Protein 3U21 (pdb70)

Nearest PDB structures (foldseek):
  3u21-assembly1_B  TM=1.006E+00  e=5.097E-15  Homo sapiens
  3u21-assembly1_A  TM=9.735E-01  e=4.097E-12  Homo sapiens
  3u21-assembly1_A  TM=1.006E+00  e=5.305E-15  Homo sapiens
  3u21-assembly1_B  TM=9.496E-01  e=1.378E-12  Homo sapiens

Sequence (205 aa):
INEISSSFFSLLLEILLLESQASLPLEERVLDWQSSPASSLNSWFSAAPNWAELVLPALQYLAGESRAVPSSFSPFVEFETQQWLLGDNEELAALFQLWLETDLGINEISSSFFSLLLEILLLESQASLPLEERVLDWQSSPASSLNSWFSAAPNWAELVLPALQYLAGESRSFSPFVEFETQQWLLSQDNEELAALFQLWLETD

B-factor: mean 46.23, std 13.1, range [25.43, 97.07]

Solvent-accessible surface area: 11698 Å² total

Radius of gyration: 18.94 Å; Cα contacts (8 Å, |Δi|>4): 244; chains: 2; bounding box: 44×47×56 Å

Secondary structure (DSSP, 8-state):
--S--S-HHHHHHHHHHTTSS-B---HHHHHHHHTSGGGGGSTTGGG-S-SGGGHHHHHHHHTT-SS-S-TT---S------B--------HHHHHHHHHH--/--S-S--S-HHHHHHHHHHHHSS-----HHHHHHHHHSGGGGGSTTGGG-S-GGGGHHHHHHHHTT-------S-----------TTT--HHHHHHHHHH--

InterPro domains:
  IPR024867 Nuclear factor related to kappa-B-binding protein [PTHR13052] (1-691)
  IPR025220 Nuclear factor related to kappa-B-binding protein, winged helix-like domain [PF14465] (379-478)
  IPR038106 NFRKB winged helix-like domain superfamily [G3DSA:1.10.10.2430] (369-495)
  IPR044867 DEUBAD domain [PS51916] (39-156)
  IPR057748 Nuclear factor related to kappa-B-binding protein, second winged helix domain [PF25793] (518-657)

CATH classification: 1.10.10.2430

GO terms:
  GO:0005634 nucleus (C, IDA)
  GO:0031011 Ino80 complex (C, IDA)
  GO:0002020 protease binding (F, IPI)
  GO:0005654 nucleoplasm (C, TAS)
  GO:0005515 protein binding (F, IPI)
  GO:0005654 nucleoplasm (C, IDA)
  GO:0006338 chromatin remodeling (P, IDA)
  GO:0045893 positive regulation of DNA-templated transcription (P, IMP)
  GO:0051726 regulation of cell cycle (P, IMP)
  GO:0060382 regulation of DNA strand elongation (P, IMP)
  GO:0033044 regulation of chromosome organization (P, IMP)
  GO:0006275 regulation of DNA replication (P, IMP)

Structure (mmCIF, N/CA/C/O backbone):
data_3U21
#
_entry.id   3U21
#
_cell.length_a   60.942
_cell.length_b   60.942
_cell.length_c   130.839
_cell.angle_alpha   90.000
_cell.angle_beta   90.000
_cell.angle_gamma   90.000
#
_symmetry.space_group_name_H-M   'P 43 21 2'
#
loop_
_entity.id
_entity.type
_entity.pdbx_description
1 polymer 'Nuclear factor related to kappa-B-binding protein'
2 non-polymer 'SODIUM ION'
3 water water
#
loop_
_atom_site.group_PDB
_atom_site.id
_atom_site.type_symbol
_atom_site.label_atom_id
_atom_site.label_alt_id
_atom_site.label_comp_id
_atom_site.label_asym_id
_atom_site.label_entity_id
_atom_site.label_seq_id
_atom_site.pdbx_PDB_ins_code
_atom_site.Cartn_x
_atom_site.Cartn_y
_atom_site.Cartn_z
_atom_site.occupancy
_atom_site.B_iso_or_equiv
_atom_site.auth_seq_id
_atom_site.auth_comp_id
_atom_site.auth_asym_id
_atom_site.auth_atom_id
_atom_site.pdbx_PDB_model_num
ATOM 1 N N . ILE A 1 4 ? 50.263 44.491 67.231 1.00 69.13 372 ILE A N 1
ATOM 2 C CA .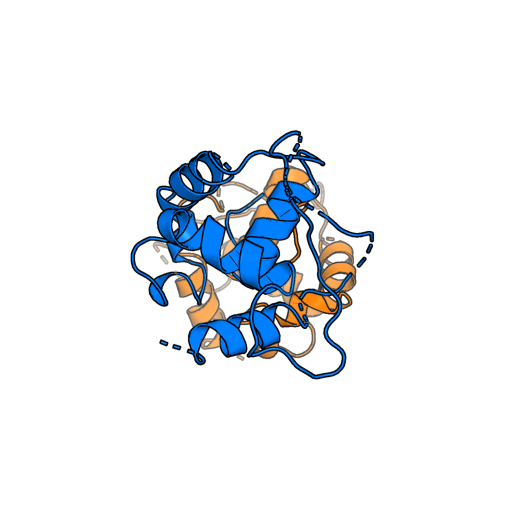 ILE A 1 4 ? 50.296 44.187 68.689 1.00 68.79 372 ILE A CA 1
ATOM 3 C C . ILE A 1 4 ? 51.656 43.673 69.202 1.00 62.21 372 ILE A C 1
ATOM 4 O O . ILE A 1 4 ? 51.846 43.562 70.415 1.00 62.18 372 ILE A O 1
ATOM 9 N N . ASN A 1 5 ? 52.590 43.347 68.306 1.00 51.11 373 ASN A N 1
ATOM 10 C CA . ASN A 1 5 ? 53.943 42.985 68.735 1.00 44.93 373 ASN A CA 1
ATOM 11 C C . ASN A 1 5 ? 54.899 43.309 67.607 1.00 45.79 373 ASN A C 1
ATOM 12 O O . ASN A 1 5 ? 54.459 43.662 66.522 1.00 46.56 373 ASN A O 1
ATOM 17 N N . GLU A 1 6 ? 56.202 43.217 67.817 1.00 44.08 374 GLU A N 1
ATOM 18 C CA . GLU A 1 6 ? 57.124 43.667 66.750 1.00 40.38 374 GLU A CA 1
ATOM 19 C C . GLU A 1 6 ? 57.675 42.471 65.959 1.00 34.31 374 GLU A C 1
ATOM 20 O O . GLU A 1 6 ? 58.804 42.485 65.439 1.00 31.05 374 GLU A O 1
ATOM 26 N N . ILE A 1 7 ? 56.882 41.410 65.911 1.00 35.13 375 ILE A N 1
ATOM 27 C CA . ILE A 1 7 ? 57.279 40.166 65.284 1.00 33.46 375 ILE A CA 1
ATOM 28 C C . ILE A 1 7 ? 56.634 40.015 63.890 1.00 33.68 375 ILE A C 1
ATOM 29 O O . ILE A 1 7 ? 55.404 40.084 63.751 1.00 32.99 375 ILE A O 1
ATOM 34 N N . SER A 1 8 ? 57.467 39.766 62.881 1.00 33.57 376 SER A N 1
ATOM 35 C CA . SER A 1 8 ? 57.012 39.585 61.499 1.00 36.63 376 SER A CA 1
ATOM 36 C C . SER A 1 8 ? 57.755 38.386 60.903 1.00 33.73 376 SER A C 1
ATOM 37 O O . SER A 1 8 ? 58.826 38.011 61.403 1.00 33.14 376 SER A O 1
ATOM 40 N N . SER A 1 9 ? 57.197 37.758 59.869 1.00 30.21 377 SER A N 1
ATOM 41 C CA . SER A 1 9 ? 57.816 36.526 59.330 1.00 32.75 377 SER A CA 1
ATOM 42 C C . SER A 1 9 ? 59.153 36.795 58.598 1.00 33.16 377 SER A C 1
ATOM 43 O O . SER A 1 9 ? 59.934 35.878 58.429 1.00 29.96 377 SER A O 1
ATOM 46 N N . SER A 1 10 ? 59.388 38.039 58.164 1.00 27.12 378 SER A N 1
ATOM 47 C CA . SER A 1 10 ? 60.620 38.410 57.450 1.00 28.13 378 SER A CA 1
ATOM 48 C C . SER A 1 10 ? 60.754 39.920 57.398 1.00 29.40 378 SER A C 1
ATOM 49 O O . SER A 1 10 ? 59.791 40.628 57.626 1.00 32.91 378 SER A O 1
ATOM 52 N N . PHE A 1 11 ? 61.932 40.407 57.046 1.00 29.78 379 PHE A N 1
ATOM 53 C CA . PHE A 1 11 ? 62.115 41.840 56.840 1.00 28.22 379 PHE A CA 1
ATOM 54 C C . PHE A 1 11 ? 61.234 42.357 55.707 1.00 26.86 379 PHE A C 1
ATOM 55 O O . PHE A 1 11 ? 60.661 43.442 55.793 1.00 29.49 379 PHE A O 1
ATOM 63 N N . PHE A 1 12 ? 61.084 41.552 54.666 1.00 29.70 380 PHE A N 1
ATOM 64 C CA . PHE A 1 12 ? 60.182 41.870 53.562 1.00 27.50 380 PHE A CA 1
ATOM 65 C C . PHE A 1 12 ? 58.720 42.024 54.006 1.00 28.48 380 PHE A C 1
ATOM 66 O O . PHE A 1 12 ? 58.103 43.036 53.710 1.00 31.54 380 PHE A O 1
ATOM 74 N N . SER A 1 13 ? 58.166 41.061 54.743 1.00 29.92 381 SER A N 1
ATOM 75 C CA . SER A 1 13 ? 56.809 41.236 55.263 1.00 30.69 381 SER A CA 1
ATOM 76 C C . SER A 1 13 ? 56.675 42.472 56.224 1.00 32.28 381 SER A C 1
ATOM 77 O O . SER A 1 13 ? 55.660 43.178 56.211 1.00 30.91 381 SER A O 1
ATOM 80 N N . LEU A 1 14 ? 57.702 42.737 57.022 1.00 30.75 382 LEU A N 1
ATOM 81 C CA . LEU A 1 14 ? 57.724 43.900 57.893 1.00 32.12 382 LEU A CA 1
ATOM 82 C C . LEU A 1 14 ? 57.622 45.186 57.064 1.00 30.67 382 LEU A C 1
ATOM 83 O O . LEU A 1 14 ? 56.863 46.094 57.398 1.00 28.49 382 LEU A O 1
ATOM 88 N N . LEU A 1 15 ? 58.366 45.254 55.967 1.00 30.11 383 LEU A N 1
ATOM 89 C CA . LEU A 1 15 ? 58.297 46.438 55.107 1.00 31.60 383 LEU A CA 1
ATOM 90 C C . LEU A 1 15 ? 56.925 46.582 54.452 1.00 32.61 383 LEU A C 1
ATOM 91 O O . LEU A 1 15 ? 56.384 47.699 54.389 1.00 32.91 383 LEU A O 1
ATOM 96 N N . LEU A 1 16 ? 56.358 45.476 53.966 1.00 30.73 384 LEU A N 1
ATOM 97 C CA . LEU A 1 16 ? 55.071 45.557 53.259 1.00 31.38 384 LEU A CA 1
ATOM 98 C C . LEU A 1 16 ? 53.935 45.848 54.237 1.00 33.61 384 LEU A C 1
ATOM 99 O O . LEU A 1 16 ? 52.970 46.506 53.867 1.00 34.88 384 LEU A O 1
ATOM 104 N N . GLU A 1 17 ? 54.055 45.392 55.480 1.00 32.63 385 GLU A N 1
ATOM 105 C CA . GLU A 1 17 ? 53.037 45.696 56.505 1.00 37.41 385 GLU A CA 1
ATOM 106 C C . GLU A 1 17 ? 53.020 47.198 56.862 1.00 35.76 385 GLU A C 1
ATOM 107 O O . GLU A 1 17 ? 51.977 47.779 57.083 1.00 32.72 385 GLU A O 1
ATOM 113 N N . ILE A 1 18 ? 54.197 47.807 56.917 1.00 36.22 386 ILE A N 1
ATOM 114 C CA . ILE A 1 18 ? 54.308 49.237 57.153 1.00 37.27 386 ILE A CA 1
ATOM 115 C C . ILE A 1 18 ? 53.703 50.018 55.984 1.00 38.34 386 ILE A C 1
ATOM 116 O O . ILE A 1 18 ? 53.080 51.042 56.202 1.00 39.39 386 ILE A O 1
ATOM 121 N N . LEU A 1 19 ? 53.861 49.523 54.753 1.00 37.36 387 LEU A N 1
ATOM 122 C CA . LEU A 1 19 ? 53.218 50.137 53.589 1.00 39.46 387 LEU A CA 1
ATOM 123 C C . LEU A 1 19 ? 51.701 49.939 53.529 1.00 44.64 387 LEU A C 1
ATOM 124 O O . LEU A 1 19 ? 50.977 50.831 53.054 1.00 50.02 387 LEU A O 1
ATOM 129 N N . LEU A 1 20 ? 51.212 48.784 53.985 1.00 46.38 388 LEU A N 1
ATOM 130 C CA . LEU A 1 20 ? 49.779 48.512 53.940 1.00 50.86 388 LEU A CA 1
ATOM 131 C C . LEU A 1 20 ? 49.054 49.622 54.705 1.00 57.23 388 LEU A C 1
ATOM 132 O O . LEU A 1 20 ? 48.215 50.324 54.148 1.00 64.92 388 LEU A O 1
ATOM 137 N N . LEU A 1 21 ? 49.415 49.794 55.972 1.00 61.87 389 LEU A N 1
ATOM 138 C CA . LEU A 1 21 ? 49.062 50.997 56.717 1.00 64.39 389 LEU A CA 1
ATOM 139 C C . LEU A 1 21 ? 50.005 52.027 56.097 1.00 68.13 389 LEU A C 1
ATOM 140 O O . LEU A 1 21 ? 50.957 51.636 55.450 1.00 77.28 389 LEU A O 1
ATOM 145 N N . GLU A 1 22 ? 49.772 53.317 56.279 1.00 66.39 390 GLU A N 1
ATOM 146 C CA . GLU A 1 22 ? 50.480 54.368 55.509 1.00 66.26 390 GLU A CA 1
ATOM 147 C C . GLU A 1 22 ? 49.946 54.482 54.088 1.00 67.77 390 GLU A C 1
ATOM 148 O O . GLU A 1 22 ? 49.725 55.593 53.611 1.00 68.45 390 GLU A O 1
ATOM 154 N N . SER A 1 23 ? 49.789 53.338 53.413 1.00 64.37 391 SER A N 1
ATOM 155 C CA . SER A 1 23 ? 49.314 53.242 52.018 1.00 63.72 391 SER A CA 1
ATOM 156 C C . SER A 1 23 ? 50.354 53.751 51.000 1.00 61.04 391 SER A C 1
ATOM 157 O O . SER A 1 23 ? 50.604 53.088 49.995 1.00 60.01 391 SER A O 1
ATOM 160 N N . GLN A 1 24 ? 50.939 54.921 51.256 1.00 56.31 392 GLN A N 1
ATOM 161 C CA . GLN A 1 24 ? 52.155 55.363 50.559 1.00 57.53 392 GLN A CA 1
ATOM 162 C C . GLN A 1 24 ? 53.155 55.856 51.604 1.00 55.56 392 GLN A C 1
ATOM 163 O O . GLN A 1 24 ? 52.736 56.317 52.675 1.00 54.55 392 GLN A O 1
ATOM 169 N N . ALA A 1 25 ? 54.459 55.770 51.297 1.00 51.36 393 ALA A N 1
ATOM 170 C CA . ALA A 1 25 ? 55.507 56.313 52.187 1.00 46.64 393 ALA A CA 1
ATOM 171 C C . ALA A 1 25 ? 56.850 56.644 51.489 1.00 44.01 393 ALA A C 1
ATOM 172 O O . ALA A 1 25 ? 57.218 56.037 50.491 1.00 44.05 393 ALA A O 1
ATOM 174 N N . SER A 1 26 ? 57.560 57.638 52.005 1.00 42.96 394 SER A N 1
ATOM 175 C CA . SER A 1 26 ? 58.864 57.999 51.475 1.00 40.26 394 SER A CA 1
ATOM 176 C C . SER A 1 26 ? 59.952 57.093 52.092 1.00 38.51 394 SER A C 1
ATOM 177 O O . SER A 1 26 ? 59.728 56.413 53.106 1.00 34.32 394 SER A O 1
ATOM 180 N N . LEU A 1 27 ? 61.127 57.097 51.471 1.00 37.37 395 LEU A N 1
ATOM 181 C CA . LEU A 1 27 ? 62.262 56.328 51.969 1.00 38.49 395 LEU A CA 1
ATOM 182 C C . LEU A 1 27 ? 62.605 56.738 53.407 1.00 38.46 395 LEU A C 1
ATOM 183 O O . LEU A 1 27 ? 62.601 55.885 54.280 1.00 37.45 395 LEU A O 1
ATOM 188 N N . PRO A 1 28 ? 62.843 58.045 53.663 1.00 42.14 396 PRO A N 1
ATOM 189 C CA . PRO A 1 28 ? 63.154 58.463 55.033 1.00 42.48 396 PRO A CA 1
ATOM 190 C C . PRO A 1 28 ? 62.070 58.132 56.060 1.00 43.13 396 PRO A C 1
ATOM 191 O O . PRO A 1 28 ? 62.394 57.926 57.229 1.00 42.27 396 PRO A O 1
ATOM 208 N N . LEU A 1 30 ? 60.131 55.412 55.829 1.00 36.36 398 LEU A N 1
ATOM 209 C CA . LEU A 1 30 ? 60.287 53.973 56.043 1.00 36.25 398 LEU A CA 1
ATOM 210 C C . LEU A 1 30 ? 61.527 53.684 56.887 1.00 34.98 398 LEU A C 1
ATOM 211 O O . LEU A 1 30 ? 61.482 52.844 57.781 1.00 32.71 398 LEU A O 1
ATOM 216 N N . GLU A 1 31 ? 62.615 54.401 56.597 1.00 34.99 399 GLU A N 1
ATOM 217 C CA . GLU A 1 31 ? 63.839 54.279 57.371 1.00 37.79 399 GLU A CA 1
ATOM 218 C C . GLU A 1 31 ? 63.635 54.674 58.838 1.00 39.77 399 GLU A C 1
ATOM 219 O O . GLU A 1 31 ? 64.144 53.987 59.723 1.00 39.67 399 GLU A O 1
ATOM 225 N N . GLU A 1 32 ? 62.896 55.754 59.107 1.00 38.73 400 GLU A N 1
ATOM 226 C CA . GLU A 1 32 ? 62.660 56.123 60.509 1.00 43.94 400 GLU A CA 1
ATOM 227 C C . GLU A 1 32 ? 61.828 55.054 61.233 1.00 43.36 400 GLU A C 1
ATOM 228 O O . GLU A 1 32 ? 62.077 54.760 62.391 1.00 43.14 400 GLU A O 1
ATOM 234 N N . ARG A 1 33 ? 60.850 54.475 60.542 1.00 42.61 401 ARG A N 1
ATOM 235 C CA . ARG A 1 33 ? 60.001 53.431 61.119 1.00 44.65 401 ARG A CA 1
ATOM 236 C C . ARG A 1 33 ? 60.790 52.166 61.472 1.00 42.36 401 ARG A C 1
ATOM 237 O O . ARG A 1 33 ? 60.568 51.558 62.524 1.00 40.01 401 ARG A O 1
ATOM 245 N N . VAL A 1 34 ? 61.700 51.769 60.585 1.00 40.27 402 VAL A N 1
ATOM 246 C CA . VAL A 1 34 ? 62.525 50.596 60.819 1.00 38.65 402 VAL A CA 1
ATOM 247 C C . VAL A 1 34 ? 63.526 50.865 61.938 1.00 42.26 402 VAL A C 1
ATOM 248 O O . VAL A 1 34 ? 63.810 49.967 62.746 1.00 42.05 402 VAL A O 1
ATOM 252 N N . LEU A 1 35 ? 64.038 52.092 62.009 1.00 41.83 403 LEU A N 1
ATOM 253 C CA . LEU A 1 35 ? 64.986 52.469 63.072 1.00 46.35 403 LEU A CA 1
ATOM 254 C C . LEU A 1 35 ? 64.343 52.373 64.471 1.00 46.44 403 LEU A C 1
ATOM 255 O O . LEU A 1 35 ? 64.935 51.852 65.414 1.00 45.37 403 LEU A O 1
ATOM 260 N N . ASP A 1 36 ? 63.132 52.893 64.597 1.00 46.95 404 ASP A N 1
ATOM 261 C CA . ASP A 1 36 ? 62.389 52.806 65.843 1.00 48.84 404 ASP A CA 1
ATOM 262 C C . ASP A 1 36 ? 61.986 51.354 66.133 1.00 45.04 404 ASP A C 1
ATOM 263 O O . ASP A 1 36 ? 61.994 50.916 67.282 1.00 44.68 404 ASP A O 1
ATOM 268 N N . TRP A 1 37 ? 61.673 50.589 65.094 1.00 42.96 405 TRP A N 1
ATOM 269 C CA . TRP A 1 37 ? 61.403 49.169 65.295 1.00 42.93 405 TRP A CA 1
ATOM 270 C C . TRP A 1 37 ? 62.621 48.408 65.865 1.00 42.95 405 TRP A C 1
ATOM 271 O O . TRP A 1 37 ? 62.494 47.698 66.874 1.00 40.29 405 TRP A O 1
ATOM 282 N N . GLN A 1 38 ? 63.797 48.590 65.261 1.00 41.24 406 GLN A N 1
ATOM 283 C CA . GLN A 1 38 ? 64.971 47.793 65.644 1.00 43.16 406 GLN A CA 1
ATOM 284 C C . GLN A 1 38 ? 65.469 48.176 67.027 1.00 52.04 406 GLN A C 1
ATOM 285 O O . GLN A 1 38 ? 66.152 47.387 67.678 1.00 54.89 406 GLN A O 1
ATOM 291 N N . SER A 1 39 ? 65.099 49.379 67.473 1.00 53.49 407 SER A N 1
ATOM 292 C CA . SER A 1 39 ? 65.471 49.882 68.785 1.00 53.97 407 SER A CA 1
ATOM 293 C C . SER A 1 39 ? 64.506 49.425 69.878 1.00 55.52 407 SER A C 1
ATOM 294 O O . SER A 1 39 ? 64.725 49.715 71.042 1.00 55.98 407 SER A O 1
ATOM 297 N N . SER A 1 40 ? 63.434 48.733 69.509 1.00 56.96 408 SER A N 1
ATOM 298 C CA . SER A 1 40 ? 62.561 48.136 70.501 1.00 59.58 408 SER A CA 1
ATOM 299 C C . SER A 1 40 ? 63.191 46.840 70.979 1.00 56.16 408 SER A C 1
ATOM 300 O O . SER A 1 40 ? 63.724 46.079 70.169 1.00 56.19 408 SER A O 1
ATOM 303 N N . PRO A 1 41 ? 63.137 46.587 72.291 1.00 54.90 409 PRO A N 1
ATOM 304 C CA . PRO A 1 41 ? 63.552 45.306 72.831 1.00 58.61 409 PRO A CA 1
ATOM 305 C C . PRO A 1 41 ? 62.925 44.121 72.110 1.00 53.99 409 PRO A C 1
ATOM 306 O O . PRO A 1 41 ? 63.647 43.243 71.675 1.00 54.72 409 PRO A O 1
ATOM 310 N N . ALA A 1 42 ? 61.603 44.139 71.961 1.00 54.07 410 ALA A N 1
ATOM 311 C CA . ALA A 1 42 ? 60.839 43.035 71.369 1.00 55.39 410 ALA A CA 1
ATOM 312 C C . ALA A 1 42 ? 61.352 42.549 70.007 1.00 52.09 410 ALA A C 1
ATOM 313 O O . ALA A 1 42 ? 61.246 41.364 69.691 1.00 50.42 410 ALA A O 1
ATOM 315 N N . SER A 1 43 ? 61.906 43.470 69.217 1.00 51.07 411 SER A N 1
ATOM 316 C CA . SER A 1 43 ? 62.350 43.197 67.835 1.00 47.42 411 SER A CA 1
ATOM 317 C C . SER A 1 43 ? 63.398 42.086 67.679 1.00 45.70 411 SER A C 1
ATOM 318 O O . SER A 1 43 ? 63.409 41.367 66.667 1.00 41.66 411 SER A O 1
ATOM 321 N N . SER A 1 44 ? 64.303 41.981 68.648 1.00 43.28 412 SER A N 1
ATOM 322 C CA . SER A 1 44 ? 65.373 40.988 68.577 1.00 46.49 412 SER A CA 1
ATOM 323 C C . SER A 1 44 ? 64.839 39.586 68.735 1.00 46.35 412 SER A C 1
ATOM 324 O O . SER A 1 44 ? 65.558 38.640 68.508 1.00 46.93 412 SER A O 1
ATOM 327 N N . LEU A 1 45 ? 63.575 39.458 69.128 1.00 49.61 413 LEU A N 1
ATOM 328 C CA . LEU A 1 45 ? 62.890 38.167 69.154 1.00 46.06 413 LEU A CA 1
ATOM 329 C C . LEU A 1 45 ? 62.629 37.585 67.780 1.00 43.19 413 LEU A C 1
ATOM 330 O O . LEU A 1 45 ? 62.330 36.397 67.661 1.00 43.22 413 LEU A O 1
ATOM 335 N N . ASN A 1 46 ? 62.684 38.411 66.739 1.00 43.68 414 ASN A N 1
ATOM 336 C CA . ASN A 1 46 ? 62.515 37.895 65.373 1.00 42.67 414 ASN A CA 1
ATOM 337 C C . ASN A 1 46 ? 63.667 36.906 65.037 1.00 41.12 414 ASN A C 1
ATOM 338 O O . ASN A 1 46 ? 64.835 37.227 65.194 1.00 42.62 414 ASN A O 1
ATOM 343 N N . SER A 1 47 ? 63.335 35.714 64.567 1.00 43.20 415 SER A N 1
ATOM 344 C CA . SER A 1 47 ? 64.346 34.694 64.297 1.00 45.24 415 SER A CA 1
ATOM 345 C C . SER A 1 47 ? 65.426 35.175 63.314 1.00 46.70 415 SER A C 1
ATOM 346 O O . SER A 1 47 ? 66.571 34.725 63.363 1.00 46.62 415 SER A O 1
ATOM 349 N N . TRP A 1 48 ? 65.035 36.085 62.428 1.00 41.23 416 TRP A N 1
ATOM 350 C CA . TRP A 1 48 ? 65.898 36.644 61.379 1.00 38.78 416 TRP A CA 1
ATOM 351 C C . TRP A 1 48 ? 66.560 37.991 61.762 1.00 39.36 416 TRP A C 1
ATOM 352 O O . TRP A 1 48 ? 67.285 38.585 60.953 1.00 40.00 416 TRP A O 1
ATOM 363 N N . PHE A 1 49 ? 66.343 38.465 62.991 1.00 39.92 417 PHE A N 1
ATOM 364 C CA . PHE A 1 49 ? 66.823 39.801 63.400 1.00 41.33 417 PHE A CA 1
ATOM 365 C C . PHE A 1 49 ? 68.348 39.900 63.237 1.00 44.75 417 PHE A C 1
ATOM 366 O O . PHE A 1 49 ? 68.879 40.909 62.734 1.00 41.98 417 PHE A O 1
ATOM 374 N N . SER A 1 50 ? 69.043 38.830 63.598 1.00 43.62 418 SER A N 1
ATOM 375 C CA . SER A 1 50 ? 70.492 38.878 63.625 1.00 48.92 418 SER A CA 1
ATOM 376 C C . SER A 1 50 ? 71.137 38.639 62.256 1.00 49.08 418 SER A C 1
ATOM 377 O O . SER A 1 50 ? 72.345 38.722 62.137 1.00 52.97 418 SER A O 1
ATOM 380 N N . ALA A 1 51 ? 70.355 38.375 61.216 1.00 49.48 419 ALA A N 1
ATOM 381 C CA . ALA A 1 51 ? 70.934 38.204 59.877 1.00 48.55 419 ALA A CA 1
ATOM 382 C C . ALA A 1 51 ? 71.574 39.501 59.332 1.00 49.34 419 ALA A C 1
ATOM 383 O O . ALA A 1 51 ? 72.246 39.474 58.301 1.00 52.43 419 ALA A O 1
ATOM 385 N N . ALA A 1 52 ? 71.363 40.626 60.018 1.00 49.46 420 ALA A N 1
ATOM 386 C CA . ALA A 1 52 ? 72.020 41.891 59.685 1.00 50.87 420 ALA A CA 1
ATOM 387 C C . ALA A 1 52 ? 72.142 42.769 60.936 1.00 49.99 420 ALA A C 1
ATOM 388 O O . ALA A 1 52 ? 71.294 42.703 61.824 1.00 48.29 420 ALA A O 1
ATOM 390 N N . PRO A 1 53 ? 73.206 43.579 61.023 1.00 49.86 421 PRO A N 1
ATOM 391 C CA . PRO A 1 53 ? 73.372 44.375 62.241 1.00 53.37 421 PRO A CA 1
ATOM 392 C C . PRO A 1 53 ? 72.553 45.657 62.231 1.00 52.78 421 PRO A C 1
ATOM 393 O O . PRO A 1 53 ? 72.310 46.220 63.282 1.00 55.07 421 PRO A O 1
ATOM 397 N N . ASN A 1 54 ? 72.140 46.114 61.049 1.00 52.35 422 ASN A N 1
ATOM 398 C CA . ASN A 1 54 ? 71.469 47.407 60.907 1.00 49.32 422 ASN A CA 1
ATOM 399 C C . ASN A 1 54 ? 70.401 47.353 59.807 1.00 48.10 422 ASN A C 1
ATOM 400 O O . ASN A 1 54 ? 70.701 47.517 58.620 1.00 49.97 422 ASN A O 1
ATOM 405 N N . TRP A 1 55 ? 69.155 47.126 60.221 1.00 41.01 423 TRP A N 1
ATOM 406 C CA . TRP A 1 55 ? 68.046 46.948 59.309 1.00 36.06 423 TRP A CA 1
ATOM 407 C C . TRP A 1 55 ? 67.599 48.191 58.566 1.00 35.75 423 TRP A C 1
ATOM 408 O O . TRP A 1 55 ? 67.280 48.117 57.374 1.00 32.92 423 TRP A O 1
ATOM 419 N N . ALA A 1 56 ? 67.567 49.332 59.242 1.00 35.98 424 ALA A N 1
ATOM 420 C CA . ALA A 1 56 ? 67.135 50.564 58.573 1.00 38.00 424 ALA A CA 1
ATOM 421 C C . ALA A 1 56 ? 68.041 50.926 57.383 1.00 39.11 424 ALA A C 1
ATOM 422 O O . ALA A 1 56 ? 67.591 51.520 56.409 1.00 37.68 424 ALA A O 1
ATOM 424 N N . GLU A 1 57 ? 69.315 50.556 57.468 1.00 42.42 425 GLU A N 1
ATOM 425 C CA . GLU A 1 57 ? 70.254 50.816 56.387 1.00 48.42 425 GLU A CA 1
ATOM 426 C C . GLU A 1 57 ? 70.047 49.876 55.200 1.00 46.64 425 GLU A C 1
ATOM 427 O O . GLU A 1 57 ? 70.667 50.089 54.151 1.00 46.52 425 GLU A O 1
ATOM 433 N N . LEU A 1 58 ? 69.212 48.843 55.378 1.00 39.37 426 LEU A N 1
ATOM 434 C CA . LEU A 1 58 ? 68.868 47.887 54.302 1.00 39.66 426 LEU A CA 1
ATOM 435 C C . LEU A 1 58 ? 67.463 48.090 53.699 1.00 36.38 426 LEU A C 1
ATOM 436 O O . LEU A 1 58 ? 67.032 47.333 52.838 1.00 38.33 426 LEU A O 1
ATOM 441 N N . VAL A 1 59 ? 66.761 49.119 54.147 1.00 35.97 427 VAL A N 1
ATOM 442 C CA . VAL A 1 59 ? 65.425 49.389 53.656 1.00 36.48 427 VAL A CA 1
ATOM 443 C C . VAL A 1 59 ? 65.437 49.632 52.144 1.00 38.13 427 VAL A C 1
ATOM 444 O O . VAL A 1 59 ? 64.647 49.024 51.431 1.00 37.35 427 VAL A O 1
ATOM 448 N N . LEU A 1 60 ? 66.323 50.514 51.659 1.00 38.34 428 LEU A N 1
ATOM 449 C CA . LEU A 1 60 ? 66.377 50.820 50.234 1.00 38.92 428 LEU A CA 1
ATOM 450 C C . LEU A 1 60 ? 66.695 49.582 49.377 1.00 38.98 428 LEU A C 1
ATOM 451 O O . LEU A 1 60 ? 65.945 49.295 48.450 1.00 40.03 428 LEU A O 1
ATOM 456 N N . PRO A 1 61 ? 67.792 48.848 49.677 1.00 40.22 429 PRO A N 1
ATOM 457 C CA . PRO A 1 61 ? 68.047 47.656 48.851 1.00 41.58 429 PRO A CA 1
ATOM 458 C C . PRO A 1 61 ? 66.937 46.595 48.950 1.00 38.27 429 PRO A C 1
ATOM 459 O O . PRO A 1 61 ? 66.592 45.987 47.944 1.00 36.78 429 PRO A O 1
ATOM 463 N N . ALA A 1 62 ? 66.335 46.423 50.125 1.00 37.11 430 ALA A N 1
ATOM 464 C CA . ALA A 1 62 ? 65.192 45.521 50.241 1.00 33.56 430 ALA A CA 1
ATOM 465 C C . ALA A 1 62 ? 64.071 45.947 49.294 1.00 32.33 430 ALA A C 1
ATOM 466 O O . ALA A 1 62 ? 63.524 45.134 48.569 1.00 29.75 430 ALA A O 1
ATOM 468 N N . LEU A 1 63 ? 63.727 47.232 49.308 1.00 34.05 431 LEU A N 1
ATOM 469 C CA . LEU A 1 63 ? 62.614 47.704 48.487 1.00 34.40 431 LEU A CA 1
ATOM 470 C C . LEU A 1 63 ? 62.924 47.589 47.015 1.00 35.20 431 LEU A C 1
ATOM 471 O O . LEU A 1 63 ? 62.026 47.316 46.206 1.00 41.00 431 LEU A O 1
ATOM 476 N N . GLN A 1 64 ? 64.181 47.817 46.656 1.00 36.45 432 GLN A N 1
ATOM 477 C CA . GLN A 1 64 ? 64.601 47.690 45.274 1.00 40.28 432 GLN A CA 1
ATOM 478 C C . GLN A 1 64 ? 64.521 46.232 44.833 1.00 38.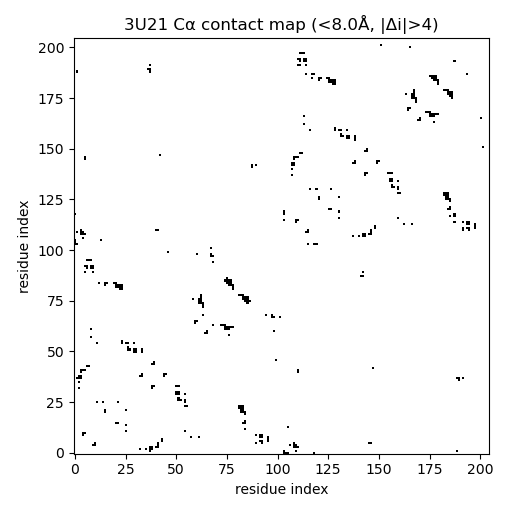07 432 GLN A C 1
ATOM 479 O O . GLN A 1 64 ? 64.219 45.946 43.669 1.00 37.92 432 GLN A O 1
ATOM 485 N N . TYR A 1 65 ? 64.752 45.311 45.769 1.00 37.11 433 TYR A N 1
ATOM 486 C CA . TYR A 1 65 ? 64.596 43.876 45.468 1.00 37.25 433 TYR A CA 1
ATOM 487 C C . TYR A 1 65 ? 63.138 43.563 45.213 1.00 35.24 433 TYR A C 1
ATOM 488 O O . TYR A 1 65 ? 62.783 42.957 44.199 1.00 33.88 433 TYR A O 1
ATOM 497 N N . LEU A 1 66 ? 62.282 43.991 46.140 1.00 36.83 434 LEU A N 1
ATOM 498 C CA . LEU A 1 66 ? 60.854 43.710 46.027 1.00 35.06 434 LEU A CA 1
ATOM 499 C C . LEU A 1 66 ? 60.216 44.459 44.832 1.00 36.33 434 LEU A C 1
ATOM 500 O O . LEU A 1 66 ? 59.117 44.108 44.393 1.00 39.13 434 LEU A O 1
ATOM 505 N N . ALA A 1 67 ? 60.894 45.496 44.330 1.00 34.42 435 ALA A N 1
ATOM 506 C CA . ALA A 1 67 ? 60.437 46.259 43.160 1.00 35.35 435 ALA A CA 1
ATOM 507 C C . ALA A 1 67 ? 60.825 45.619 41.817 1.00 38.37 435 ALA A C 1
ATOM 508 O O . ALA A 1 6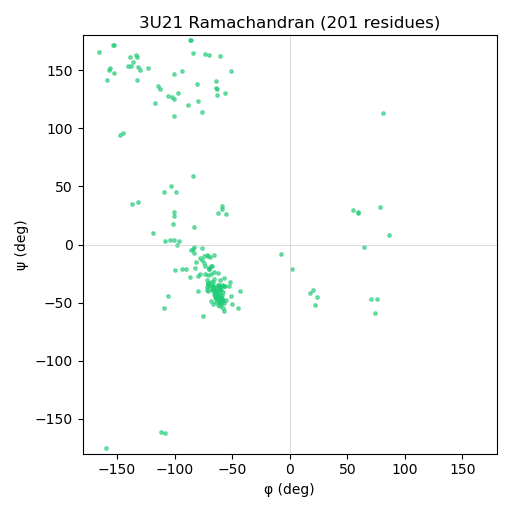7 ? 60.443 46.126 40.769 1.00 40.47 435 ALA A O 1
ATOM 510 N N . GLY A 1 68 ? 61.579 44.525 41.855 1.00 39.87 436 GLY A N 1
ATOM 511 C CA . GLY A 1 68 ? 62.088 43.886 40.656 1.00 42.30 436 GLY A CA 1
ATOM 512 C C . GLY A 1 68 ? 63.404 44.459 40.150 1.00 48.46 436 GLY A C 1
ATOM 513 O O . GLY A 1 68 ? 63.853 44.063 39.083 1.00 46.82 436 GLY A O 1
ATOM 514 N N . GLU A 1 69 ? 64.054 45.357 40.902 1.00 50.21 437 GLU A N 1
ATOM 515 C C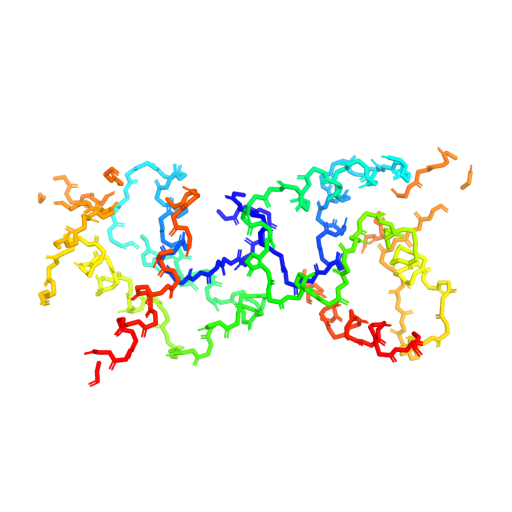A . GLU A 1 69 ? 65.281 46.004 40.391 1.00 57.20 437 GLU A CA 1
ATOM 516 C C . GLU A 1 69 ? 66.549 45.143 40.608 1.00 63.34 437 GLU A C 1
ATOM 517 O O . GLU A 1 69 ? 67.668 45.640 40.452 1.00 75.73 437 GLU A O 1
ATOM 523 N N . SER A 1 70 ? 66.370 43.854 40.913 1.00 58.55 438 SER A N 1
ATOM 524 C CA . SER A 1 70 ? 67.476 42.929 41.179 1.00 58.06 438 SER A CA 1
ATOM 525 C C . SER A 1 70 ? 67.318 41.623 40.426 1.00 58.44 438 SER A C 1
ATOM 526 O O . SER A 1 70 ? 66.219 41.078 40.347 1.00 61.17 438 SER A O 1
ATOM 529 N N . ARG A 1 71 ? 68.437 41.101 39.931 1.00 65.32 439 ARG A N 1
ATOM 530 C CA . ARG A 1 71 ? 68.439 39.947 39.023 1.00 65.02 439 ARG A CA 1
ATOM 531 C C . ARG A 1 71 ? 68.312 38.587 39.722 1.00 65.33 439 ARG A C 1
ATOM 532 O O . ARG A 1 71 ? 68.016 37.591 39.064 1.00 73.11 439 ARG A O 1
ATOM 534 N N . ALA A 1 72 ? 68.523 38.540 41.040 1.00 63.06 440 ALA A N 1
ATOM 535 C CA . ALA A 1 72 ? 68.350 37.303 41.819 1.00 59.14 440 ALA A CA 1
ATOM 536 C C . ALA A 1 72 ? 66.888 37.047 42.251 1.00 55.13 440 ALA A C 1
ATOM 537 O O . ALA A 1 72 ? 66.590 36.910 43.435 1.00 53.46 440 ALA A O 1
ATOM 539 N N . VAL A 1 73 ? 65.988 36.955 41.279 1.00 55.57 441 VAL A N 1
ATOM 540 C CA . VAL A 1 73 ? 64.574 36.689 41.528 1.00 54.48 441 VAL A CA 1
ATOM 541 C C . VAL A 1 73 ? 64.146 35.548 40.613 1.00 61.05 441 VAL A C 1
ATOM 542 O O . VAL A 1 73 ? 64.704 35.417 39.516 1.00 61.21 441 VAL A O 1
ATOM 546 N N . PRO A 1 74 ? 63.154 34.725 41.037 1.00 56.28 442 PRO A N 1
ATOM 547 C CA . PRO A 1 74 ? 62.682 33.694 40.117 1.00 55.52 442 PRO A CA 1
ATOM 548 C C . PRO A 1 74 ? 62.117 34.293 38.829 1.00 60.95 442 PRO A C 1
ATOM 549 O O . PRO A 1 74 ? 61.816 35.486 38.780 1.00 65.46 442 PRO A O 1
ATOM 553 N N . SER A 1 75 ? 62.004 33.463 37.795 1.00 63.93 443 SER A N 1
ATOM 554 C CA . SER A 1 75 ? 61.498 33.889 36.482 1.00 66.95 443 SER A CA 1
ATOM 555 C C . SER A 1 75 ? 60.096 34.516 36.544 1.00 67.34 443 SER A C 1
ATOM 556 O O . SER A 1 75 ? 59.791 35.453 35.805 1.00 74.30 443 SER A O 1
ATOM 559 N N . SER A 1 76 ? 59.256 33.993 37.430 1.00 64.39 444 SER A N 1
ATOM 560 C CA . SER A 1 76 ? 57.874 34.422 37.555 1.00 62.71 444 SER A CA 1
ATOM 561 C C . SER A 1 76 ? 57.752 35.395 38.701 1.00 65.58 444 SER A C 1
ATOM 562 O O . SER A 1 76 ? 56.849 35.286 39.543 1.00 68.22 444 SER A O 1
ATOM 565 N N . PHE A 1 77 ? 58.678 36.344 38.754 1.00 64.16 445 PHE A N 1
ATOM 566 C CA . PHE A 1 77 ? 58.706 37.271 39.855 1.00 56.45 445 PHE A CA 1
ATOM 567 C C . PHE A 1 77 ? 57.820 38.439 39.513 1.00 54.56 445 PHE A C 1
ATOM 568 O O . PHE A 1 77 ? 58.055 39.138 38.533 1.00 61.81 445 PHE A O 1
ATOM 576 N N . SER A 1 78 ? 56.807 38.658 40.330 1.00 47.77 446 SER A N 1
ATOM 577 C CA . SER A 1 78 ? 56.008 39.839 40.203 1.00 48.32 446 SER A CA 1
ATOM 578 C C . SER A 1 78 ? 56.374 40.786 41.344 1.00 39.82 446 SER A C 1
ATOM 579 O O . SER A 1 78 ? 56.400 40.361 42.474 1.00 39.47 446 SER A O 1
ATOM 582 N N . PRO A 1 79 ? 56.703 42.067 41.030 1.00 39.79 447 PRO A N 1
ATOM 583 C CA . PRO A 1 79 ? 57.073 43.043 42.051 1.00 39.41 447 PRO A CA 1
ATOM 584 C C . PRO A 1 79 ? 55.958 43.370 43.034 1.00 39.18 447 PRO A C 1
ATOM 585 O O . PRO A 1 79 ? 54.794 43.506 42.633 1.00 39.04 447 PRO A O 1
ATOM 589 N N . PHE A 1 80 ? 56.330 43.527 44.303 1.00 36.75 448 PHE A N 1
ATOM 590 C CA . PHE A 1 80 ? 55.390 43.817 45.386 1.00 35.46 448 PHE A CA 1
ATOM 591 C C . PHE A 1 80 ? 55.239 45.326 45.666 1.00 36.41 448 PHE A C 1
ATOM 592 O O . PHE A 1 80 ? 54.261 45.748 46.275 1.00 38.71 448 PHE A O 1
ATOM 600 N N . VAL A 1 81 ? 56.225 46.118 45.252 1.00 36.04 449 VAL A N 1
ATOM 601 C CA . VAL A 1 81 ? 56.201 47.543 45.432 1.00 38.31 449 VAL A CA 1
ATOM 602 C C . VAL A 1 81 ? 56.599 48.263 44.144 1.00 41.16 449 VAL A C 1
ATOM 603 O O . VAL A 1 81 ? 57.178 47.678 43.229 1.00 41.06 449 VAL A O 1
ATOM 607 N N . GLU A 1 82 ? 56.278 49.539 44.088 1.00 39.37 450 GLU A N 1
ATOM 608 C CA . GLU A 1 82 ? 56.887 50.412 43.110 1.00 44.02 450 GLU A CA 1
ATOM 609 C C . GLU A 1 82 ? 57.180 51.781 43.724 1.00 41.32 450 GLU A C 1
ATOM 610 O O . GLU A 1 82 ? 56.516 52.222 44.663 1.00 41.89 450 GLU A O 1
ATOM 616 N N . PHE A 1 83 ? 58.176 52.442 43.156 1.00 43.12 451 PHE A N 1
ATOM 617 C CA . PHE A 1 83 ? 58.583 53.773 43.550 1.00 45.36 451 PHE A CA 1
ATOM 618 C C . PHE A 1 83 ? 58.157 54.723 42.435 1.00 48.57 451 PHE A C 1
ATOM 619 O O . PHE A 1 83 ? 58.442 54.470 41.272 1.00 50.30 451 PHE A O 1
ATOM 638 N N . GLU A 1 85 ? 58.813 58.307 40.999 1.00 57.62 453 GLU A N 1
ATOM 639 C CA . GLU A 1 85 ? 59.829 59.351 41.094 1.00 61.39 453 GLU A CA 1
ATOM 640 C C . GLU A 1 85 ? 59.210 60.732 41.232 1.00 62.04 453 GLU A C 1
ATOM 641 O O . GLU A 1 85 ? 59.739 61.565 41.972 1.00 61.93 453 GLU A O 1
ATOM 652 N N . THR A 1 87 ? 56.537 61.585 42.761 1.00 60.01 455 THR A N 1
ATOM 653 C CA . THR A 1 87 ? 56.075 61.712 44.153 1.00 57.73 455 THR A CA 1
ATOM 654 C C . THR A 1 87 ? 57.142 61.399 45.216 1.00 52.55 455 THR A C 1
ATOM 655 O O . THR A 1 87 ? 56.989 61.805 46.355 1.00 52.36 455 THR A O 1
ATOM 659 N N . GLN A 1 88 ? 58.193 60.660 44.848 1.00 50.59 456 GLN A N 1
ATOM 660 C CA . GLN A 1 88 ? 59.205 60.135 45.804 1.00 49.12 456 GLN A CA 1
ATOM 661 C C . GLN A 1 88 ? 58.620 59.222 46.901 1.00 46.33 456 GLN A C 1
ATOM 662 O O . GLN A 1 88 ? 59.190 59.088 47.990 1.00 43.70 456 GLN A O 1
ATOM 668 N N . GLN A 1 89 ? 57.502 58.578 46.570 1.00 47.56 457 GLN A N 1
ATOM 669 C CA . GLN A 1 89 ? 56.754 57.683 47.466 1.00 46.33 457 GLN A CA 1
ATOM 670 C C . GLN A 1 89 ? 56.821 56.236 46.995 1.00 43.63 457 GLN A C 1
ATOM 671 O O . GLN A 1 89 ? 56.573 55.966 45.823 1.00 45.28 457 GLN A O 1
ATOM 677 N N . TRP A 1 90 ? 57.091 55.316 47.909 1.00 42.75 458 TRP A N 1
ATOM 678 C CA . TRP A 1 90 ? 56.980 53.871 47.652 1.00 42.01 458 TRP A CA 1
ATOM 679 C C . TRP A 1 90 ? 55.535 53.426 47.904 1.00 44.16 458 TRP A C 1
ATOM 680 O O . TRP A 1 90 ? 54.932 53.827 48.911 1.00 46.58 458 TRP A O 1
ATOM 702 N N . LEU A 1 92 ? 52.731 49.821 47.656 1.00 44.37 460 LEU A N 1
ATOM 703 C CA . LEU A 1 92 ? 52.395 48.441 47.326 1.00 46.92 460 LEU A CA 1
ATOM 704 C C . LEU A 1 92 ? 51.763 48.322 45.943 1.00 49.86 460 LEU A C 1
ATOM 705 O O . LEU A 1 92 ? 51.078 49.230 45.470 1.00 48.20 460 LEU A O 1
ATOM 710 N N . LEU A 1 93 ? 52.001 47.176 45.318 1.00 49.97 461 LEU A N 1
ATOM 711 C CA . LEU A 1 93 ? 51.268 46.760 44.156 1.00 55.09 461 LEU A CA 1
ATOM 712 C C . LEU A 1 93 ? 50.162 45.806 44.625 1.00 61.24 461 LEU A C 1
ATOM 713 O O . LEU A 1 93 ? 50.417 44.889 45.409 1.00 59.92 461 LEU A O 1
ATOM 718 N N . GLY A 1 94 ? 48.932 46.056 44.170 1.00 69.85 462 GLY A N 1
ATOM 719 C CA . GLY A 1 94 ? 47.748 45.328 44.644 1.00 72.07 462 GLY A CA 1
ATOM 720 C C . GLY A 1 94 ? 47.642 43.930 44.066 1.00 71.43 462 GLY A C 1
ATOM 721 O O . GLY A 1 94 ? 48.356 43.020 44.490 1.00 69.66 462 GLY A O 1
ATOM 722 N N . ASP A 1 98 ? 48.759 37.442 52.140 1.00 52.36 466 ASP A N 1
ATOM 723 C CA . ASP A 1 98 ? 48.742 36.024 51.776 1.00 58.72 466 ASP A CA 1
ATOM 724 C C . ASP A 1 98 ? 49.861 35.692 50.794 1.00 54.44 466 ASP A C 1
ATOM 725 O O . ASP A 1 98 ? 49.752 34.769 49.982 1.00 57.16 466 ASP A O 1
ATOM 730 N N . ASN A 1 99 ? 50.933 36.462 50.881 1.00 45.19 467 ASN A N 1
ATOM 731 C CA . ASN A 1 99 ? 52.144 36.224 50.119 1.00 43.29 467 ASN A CA 1
ATOM 732 C C . ASN A 1 99 ? 53.315 35.977 51.039 1.00 39.58 467 ASN A C 1
ATOM 733 O O . ASN A 1 99 ? 54.470 35.931 50.589 1.00 34.09 467 ASN A O 1
ATOM 738 N N . GLU A 1 100 ? 53.028 35.814 52.331 1.00 36.42 468 GLU A N 1
ATOM 739 C CA . GLU A 1 100 ? 54.090 35.801 53.344 1.00 33.55 468 GLU A CA 1
ATOM 740 C C . GLU A 1 100 ? 55.081 34.678 53.185 1.00 31.66 468 GLU A C 1
ATOM 741 O O . GLU A 1 100 ? 56.285 34.876 53.381 1.00 31.21 468 GLU A O 1
ATOM 758 N N . GLU A 1 102 ? 55.903 33.117 50.359 1.00 29.73 470 GLU A N 1
ATOM 759 C CA . GLU A 1 102 ? 56.714 33.491 49.225 1.00 30.28 470 GLU A CA 1
ATOM 760 C C . GLU A 1 102 ? 57.724 34.570 49.614 1.00 28.25 470 GLU A C 1
ATOM 761 O O . GLU A 1 102 ? 58.887 34.497 49.244 1.00 26.56 470 GLU A O 1
ATOM 767 N N . LEU A 1 103 ? 57.274 35.575 50.348 1.00 30.39 471 LEU A N 1
ATOM 768 C CA . LEU A 1 103 ? 58.155 36.653 50.797 1.00 31.91 471 LEU A CA 1
ATOM 769 C C . LEU A 1 103 ? 59.281 36.161 51.733 1.00 32.41 471 LEU A C 1
ATOM 770 O O . LEU A 1 103 ? 60.438 36.650 51.655 1.00 31.00 471 LEU A O 1
ATOM 775 N N . ALA A 1 104 ? 58.964 35.174 52.564 1.00 29.40 472 ALA A N 1
ATOM 776 C CA . ALA A 1 104 ? 59.981 34.554 53.437 1.00 31.18 472 ALA A CA 1
ATOM 777 C C . ALA A 1 104 ? 61.040 33.871 52.600 1.00 31.09 472 ALA A C 1
ATOM 778 O O . ALA A 1 104 ? 62.227 34.005 52.870 1.00 35.08 472 ALA A O 1
ATOM 780 N N . ALA A 1 105 ? 60.600 33.100 51.607 1.00 28.71 473 ALA A N 1
ATOM 781 C CA . ALA A 1 105 ? 61.531 32.414 50.724 1.00 29.30 473 ALA A CA 1
ATOM 782 C C . ALA A 1 105 ? 62.330 33.441 49.921 1.00 29.98 473 ALA A C 1
ATOM 783 O O . ALA A 1 105 ? 63.548 33.317 49.788 1.00 32.42 473 ALA A O 1
ATOM 785 N N . LEU A 1 106 ? 61.660 34.456 49.392 1.00 30.04 474 LEU A N 1
ATOM 786 C CA . LEU A 1 106 ? 62.375 35.515 48.639 1.00 34.21 474 LEU A CA 1
ATOM 787 C C . LEU A 1 106 ? 63.421 36.264 49.512 1.00 33.18 474 LEU A C 1
ATOM 788 O O . LEU A 1 106 ? 64.522 36.622 49.024 1.00 29.47 474 LEU A O 1
ATOM 793 N N . PHE A 1 107 ? 63.065 36.474 50.785 1.00 33.32 475 PHE A N 1
ATOM 794 C CA . PHE A 1 107 ? 63.931 37.122 51.785 1.00 34.24 475 PHE A CA 1
ATOM 795 C C . PHE A 1 107 ? 65.245 36.352 51.953 1.00 36.94 475 PHE A C 1
ATOM 796 O O . PHE A 1 107 ? 66.321 36.963 51.919 1.00 35.63 475 PHE A O 1
ATOM 804 N N . GLN A 1 108 ? 65.154 35.022 52.083 1.00 35.28 476 GLN A N 1
ATOM 805 C CA . GLN A 1 108 ? 66.341 34.170 52.166 1.00 35.89 476 GLN A CA 1
ATOM 806 C C . GLN A 1 108 ? 67.111 34.190 50.857 1.00 35.71 476 GLN A C 1
ATOM 807 O O . GLN A 1 108 ? 68.345 34.151 50.861 1.00 34.41 476 GLN A O 1
ATOM 813 N N . LEU A 1 109 ? 66.392 34.224 49.729 1.00 33.70 477 LEU A N 1
ATOM 814 C CA . LEU A 1 109 ? 67.068 34.298 48.440 1.00 35.17 477 LEU A CA 1
ATOM 815 C C . LEU A 1 109 ? 67.933 35.573 48.407 1.00 35.74 477 LEU A C 1
ATOM 816 O O . LEU A 1 109 ? 69.119 35.539 48.046 1.00 37.16 477 LEU A O 1
ATOM 821 N N . TRP A 1 110 ? 67.330 36.685 48.817 1.00 33.89 478 TRP A N 1
ATOM 822 C CA . TRP A 1 110 ? 68.025 37.977 48.908 1.00 37.49 478 TRP A CA 1
ATOM 823 C C . TRP A 1 110 ? 69.231 37.941 49.862 1.00 40.47 478 TRP A C 1
ATO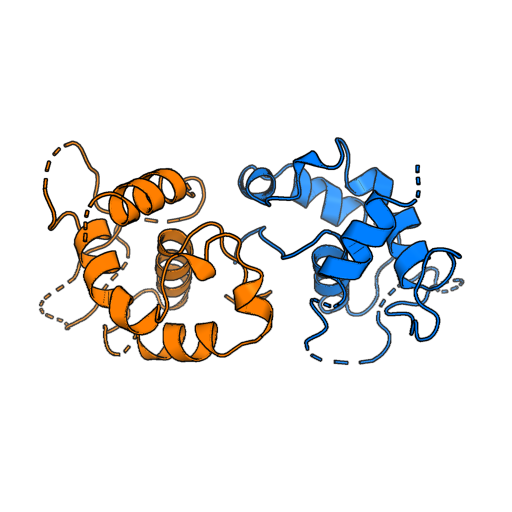M 824 O O . TRP A 1 110 ? 70.333 38.375 49.496 1.00 43.64 478 TRP A O 1
ATOM 835 N N . LEU A 1 111 ? 69.017 37.400 51.065 1.00 39.43 479 LEU A N 1
ATOM 836 C CA . LEU A 1 111 ? 70.095 37.207 52.027 1.00 40.83 479 LEU A CA 1
ATOM 837 C C . LEU A 1 111 ? 71.275 36.445 51.441 1.00 43.29 479 LEU A C 1
ATOM 838 O O . LEU A 1 111 ? 72.413 36.724 51.779 1.00 42.69 479 L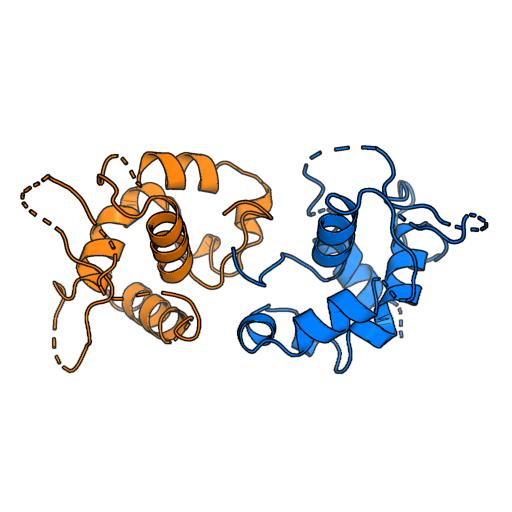EU A O 1
ATOM 843 N N . GLU A 1 112 ? 71.001 35.484 50.570 1.00 42.98 480 GLU A N 1
ATOM 844 C CA . GLU A 1 112 ? 72.025 34.582 50.102 1.00 48.58 480 GLU A CA 1
ATOM 845 C C . GLU A 1 112 ? 72.765 35.136 48.919 1.00 49.29 480 GLU A C 1
ATOM 846 O O . GLU A 1 112 ? 73.924 34.803 48.719 1.00 52.26 480 GLU A O 1
ATOM 852 N N . THR A 1 113 ? 72.091 35.976 48.145 1.00 49.71 481 THR A N 1
ATOM 853 C CA . THR A 1 113 ? 72.614 36.483 46.877 1.00 53.04 481 THR A CA 1
ATOM 854 C C . THR A 1 113 ? 73.129 37.918 46.928 1.00 56.85 481 THR A C 1
ATOM 855 O O . THR A 1 113 ? 73.959 38.293 46.096 1.00 60.32 481 THR A O 1
ATOM 870 N N . ASP A 1 115 ? 75.179 39.396 48.916 1.00 72.01 483 ASP A N 1
ATOM 871 C CA . ASP A 1 115 ? 76.641 39.447 49.054 1.00 81.95 483 ASP A CA 1
ATOM 872 C C . ASP A 1 115 ? 77.264 38.088 49.343 1.00 82.45 483 ASP A C 1
ATOM 873 O O . ASP A 1 115 ? 78.139 37.642 48.604 1.00 93.31 483 ASP A O 1
ATOM 878 N N . LEU B 1 2 ? 46.012 40.439 67.518 1.00 97.07 370 LEU B N 1
ATOM 879 C CA . LEU B 1 2 ? 46.966 39.951 66.481 1.00 92.57 370 LEU B CA 1
ATOM 880 C C . LEU B 1 2 ? 46.609 40.548 65.113 1.00 88.51 370 LEU B C 1
ATOM 881 O O . LEU B 1 2 ? 46.376 39.831 64.137 1.00 94.35 370 LEU B O 1
ATOM 886 N N . GLY B 1 3 ? 46.589 41.876 65.050 1.00 81.85 371 GLY B N 1
ATOM 887 C CA . GLY B 1 3 ? 46.143 42.591 63.853 1.00 78.78 371 GLY B CA 1
ATOM 888 C C . GLY B 1 3 ? 47.132 42.600 62.697 1.00 78.02 371 GLY B C 1
ATOM 889 O O . GLY B 1 3 ? 46.829 42.106 61.607 1.00 76.16 371 GLY B O 1
ATOM 890 N N . ILE B 1 4 ? 48.307 43.186 62.918 1.00 74.87 372 ILE B N 1
ATOM 891 C CA . ILE B 1 4 ? 49.330 43.276 61.869 1.00 68.68 372 ILE B CA 1
ATOM 892 C C . ILE B 1 4 ? 49.477 41.941 61.142 1.00 57.32 372 ILE B C 1
ATOM 893 O O . ILE B 1 4 ? 49.366 41.864 59.923 1.00 56.27 372 ILE B O 1
ATOM 895 N N . ASN B 1 5 ? 49.730 40.883 61.904 1.00 48.99 373 ASN B N 1
ATOM 896 C CA . ASN B 1 5 ? 50.026 39.597 61.309 1.00 39.68 373 ASN B CA 1
ATOM 897 C C . ASN B 1 5 ? 49.789 38.458 62.294 1.00 39.98 373 ASN B C 1
ATOM 898 O O . ASN B 1 5 ? 49.324 38.680 63.433 1.00 44.21 373 ASN B O 1
ATOM 903 N N . GLU B 1 6 ? 50.119 37.235 61.887 1.00 37.33 374 GLU B N 1
ATOM 904 C CA . GLU B 1 6 ? 49.889 36.070 62.734 1.00 36.96 374 GLU B CA 1
ATOM 905 C C . GLU B 1 6 ? 51.185 35.586 63.430 1.00 34.66 374 GLU B C 1
ATOM 906 O O . GLU B 1 6 ? 51.264 34.455 63.909 1.00 32.58 374 GLU B O 1
ATOM 912 N N . ILE B 1 7 ? 52.207 36.431 63.484 1.00 33.46 375 ILE B N 1
ATOM 913 C CA . ILE B 1 7 ? 53.508 35.991 63.993 1.00 32.49 375 ILE B CA 1
ATOM 914 C C . ILE B 1 7 ? 53.668 36.470 65.437 1.00 33.34 375 ILE B C 1
ATOM 915 O O . ILE B 1 7 ? 53.477 37.649 65.727 1.00 33.53 375 ILE B O 1
ATOM 920 N N . SER B 1 8 ? 53.945 35.527 66.338 1.00 33.24 376 SER B N 1
ATOM 921 C CA . SER B 1 8 ? 54.216 35.831 67.734 1.00 34.68 376 SER B CA 1
ATOM 922 C C . SER B 1 8 ? 55.465 35.098 68.202 1.00 32.88 376 SER B C 1
ATOM 923 O O . SER B 1 8 ? 55.883 34.128 67.568 1.00 32.17 376 SER B O 1
ATOM 926 N N . SER B 1 9 ? 56.065 35.552 69.315 1.00 32.24 377 SER B N 1
ATOM 927 C CA . SER B 1 9 ? 57.328 34.977 69.786 1.00 30.78 377 SER B CA 1
ATOM 928 C C . SER B 1 9 ? 57.132 33.563 70.347 1.00 30.00 377 SER B C 1
ATOM 929 O O . SER B 1 9 ? 58.011 32.737 70.227 1.00 32.96 377 SER B O 1
ATOM 932 N N . SER B 1 10 ? 55.982 33.285 70.958 1.00 29.80 378 SER B N 1
ATOM 933 C CA . SER B 1 10 ? 55.675 31.939 71.425 1.00 29.25 378 SER B CA 1
ATOM 934 C C . SER B 1 10 ? 54.168 31.761 71.443 1.00 29.79 378 SER B C 1
ATOM 935 O O . SER B 1 10 ? 53.439 32.726 71.249 1.00 28.47 378 SER B O 1
ATOM 938 N N . PHE B 1 11 ? 53.716 30.532 71.685 1.00 30.51 379 PHE B N 1
ATOM 939 C CA . PHE B 1 11 ? 52.293 30.265 71.923 1.00 32.38 379 PHE B CA 1
ATOM 940 C C . PHE B 1 11 ? 51.797 30.998 73.150 1.00 30.06 379 PHE B C 1
ATOM 941 O O . PHE B 1 11 ? 50.655 31.420 73.198 1.00 30.90 379 PHE B O 1
ATOM 949 N N . PHE B 1 12 ? 52.652 31.135 74.155 1.00 32.24 380 PHE B N 1
ATOM 950 C CA . PHE B 1 12 ? 52.246 31.800 75.388 1.00 31.44 380 PHE B CA 1
ATOM 951 C C . PHE B 1 12 ? 52.014 33.274 75.131 1.00 30.03 380 PHE B C 1
ATOM 952 O O . PHE B 1 12 ? 50.970 33.779 75.504 1.00 32.86 380 PHE B O 1
ATOM 960 N N . SER B 1 13 ? 52.951 33.945 74.460 1.00 32.14 381 SER B N 1
ATOM 961 C CA . SER B 1 13 ? 52.794 35.367 74.106 1.00 32.36 381 SER B CA 1
ATOM 962 C C . SER B 1 13 ? 51.584 35.619 73.216 1.00 32.12 381 SER B C 1
ATOM 963 O O . SER B 1 13 ? 50.905 36.640 73.372 1.00 33.60 381 SER B O 1
ATOM 966 N N . LEU B 1 14 ? 51.327 34.708 72.279 1.00 30.49 382 LEU B N 1
ATOM 967 C CA . LEU B 1 14 ? 50.139 34.782 71.404 1.00 30.66 382 LEU B CA 1
ATOM 968 C C . LEU B 1 14 ? 48.855 34.830 72.249 1.00 29.68 382 LEU B C 1
ATOM 969 O O . LEU B 1 14 ? 48.022 35.706 72.060 1.00 29.33 382 LEU B O 1
ATOM 974 N N . LEU B 1 15 ? 48.716 33.911 73.196 1.00 29.46 383 LEU B N 1
ATOM 975 C CA . LEU B 1 15 ? 47.537 33.909 74.073 1.00 30.28 383 LEU B CA 1
ATOM 976 C C . LEU B 1 15 ? 47.432 35.212 74.857 1.00 32.44 383 LEU B C 1
ATOM 977 O O . LEU B 1 15 ? 46.368 35.781 74.969 1.00 34.97 383 LEU B O 1
ATOM 982 N N . LEU B 1 16 ? 48.539 35.680 75.413 1.00 31.86 384 LEU B N 1
ATOM 983 C CA . LEU B 1 16 ? 48.490 36.846 76.275 1.00 33.48 384 LEU B CA 1
ATOM 984 C C . LEU B 1 16 ? 48.278 38.110 75.440 1.00 33.71 384 LEU B C 1
ATOM 985 O O . LEU B 1 16 ? 47.765 39.105 75.927 1.00 35.94 384 LEU B O 1
ATOM 990 N N . GLU B 1 17 ? 48.675 38.060 74.181 1.00 35.65 385 GLU B N 1
ATOM 991 C CA . GLU B 1 17 ? 48.409 39.148 73.232 1.00 36.32 385 GLU B CA 1
ATOM 992 C C . GLU B 1 17 ? 46.931 39.217 72.839 1.00 37.61 385 GLU B C 1
ATOM 993 O O . GLU B 1 17 ? 46.395 40.304 72.624 1.00 42.51 385 GLU B O 1
ATOM 999 N N . ILE B 1 18 ? 46.277 38.067 72.700 1.00 39.71 386 ILE B N 1
ATOM 1000 C CA . ILE B 1 18 ? 44.810 38.042 72.479 1.00 39.96 386 ILE B CA 1
ATOM 1001 C C . ILE B 1 18 ? 44.089 38.577 73.714 1.00 39.30 386 ILE B C 1
ATOM 1002 O O . ILE B 1 18 ? 43.098 39.294 73.608 1.00 40.47 386 ILE B O 1
ATOM 1007 N N . LEU B 1 19 ? 44.585 38.214 74.893 1.00 36.67 387 LEU B N 1
ATOM 1008 C CA . LEU B 1 19 ? 43.933 38.646 76.120 1.00 36.71 387 LEU B CA 1
ATOM 1009 C C . LEU B 1 19 ? 44.094 40.144 76.406 1.00 37.68 387 LEU B C 1
ATOM 1010 O O . LEU B 1 19 ? 43.226 40.769 77.006 1.00 39.06 387 LEU B O 1
ATOM 1015 N N . LEU B 1 20 ? 45.220 40.712 76.012 1.00 38.46 388 LEU B N 1
ATOM 1016 C CA . LEU B 1 20 ? 45.420 42.146 76.172 1.00 45.87 388 LEU B CA 1
ATOM 1017 C C . LEU B 1 20 ? 44.382 42.922 75.356 1.00 49.39 388 LEU B C 1
ATOM 1018 O O . LEU B 1 20 ? 43.953 43.970 75.778 1.00 55.06 388 LEU B O 1
ATOM 1023 N N . LEU B 1 21 ? 44.004 42.378 74.198 1.00 54.37 389 LEU B N 1
ATOM 1024 C CA . LEU B 1 21 ? 43.051 43.001 73.265 1.00 62.06 389 LEU B CA 1
ATOM 1025 C C . LEU B 1 21 ? 41.608 42.804 73.691 1.00 63.08 389 LEU B C 1
ATOM 1026 O O . LEU B 1 21 ? 40.792 43.690 73.523 1.00 64.59 389 LEU B O 1
ATOM 1031 N N . GLU B 1 22 ? 41.285 41.612 74.179 1.00 67.09 390 GLU B N 1
ATOM 1032 C CA . GLU B 1 22 ? 39.928 41.310 74.636 1.00 64.74 390 GLU B CA 1
ATOM 1033 C C . GLU B 1 22 ? 39.707 41.863 76.026 1.00 63.13 390 GLU B C 1
ATOM 1034 O O . GLU B 1 22 ? 38.577 42.178 76.381 1.00 64.95 390 GLU B O 1
ATOM 1040 N N . SER B 1 23 ? 40.795 41.985 76.790 1.00 62.95 391 SER B N 1
ATOM 1041 C CA . SER B 1 23 ? 40.780 42.303 78.236 1.00 67.37 391 SER B CA 1
ATOM 1042 C C . SER B 1 23 ? 40.328 41.109 79.107 1.00 68.54 391 SER B C 1
ATOM 1043 O O . SER B 1 23 ? 41.069 40.668 80.003 1.00 69.49 391 SER B O 1
ATOM 1046 N N . GLN B 1 24 ? 39.114 40.616 78.853 1.00 67.57 392 GLN B N 1
ATOM 1047 C CA . GLN B 1 24 ? 38.618 39.351 79.418 1.00 67.35 392 GLN B CA 1
ATOM 1048 C C . GLN B 1 24 ? 38.204 38.430 78.277 1.00 63.30 392 GLN B C 1
ATOM 1049 O O . GLN B 1 24 ? 37.805 38.909 77.219 1.00 68.13 392 GLN B O 1
ATOM 1055 N N . ALA B 1 25 ? 38.279 37.117 78.487 1.00 58.27 393 ALA B N 1
ATOM 1056 C CA . ALA B 1 25 ? 37.804 36.163 77.476 1.00 56.55 393 ALA B CA 1
ATOM 1057 C C . ALA B 1 25 ? 37.486 34.775 78.030 1.00 53.63 393 ALA B C 1
ATOM 1058 O O . ALA B 1 25 ? 38.202 34.250 78.874 1.00 50.50 393 ALA B O 1
ATOM 1060 N N . SER B 1 26 ? 36.417 34.177 77.514 1.00 52.54 394 SER B N 1
ATOM 1061 C CA . SER B 1 26 ? 36.092 32.792 77.801 1.00 49.22 394 SER B CA 1
ATOM 1062 C C . SER B 1 26 ? 37.098 31.848 77.120 1.00 47.10 394 SER B C 1
ATOM 1063 O O . SER B 1 26 ? 37.846 32.235 76.186 1.00 41.79 394 SER B O 1
ATOM 1066 N N . LEU B 1 27 ? 37.100 30.604 77.597 1.00 44.64 395 LEU B N 1
ATOM 1067 C CA . LEU B 1 27 ? 37.877 29.530 76.976 1.00 43.77 395 LEU B CA 1
ATOM 1068 C C . LEU B 1 27 ? 37.387 29.220 75.548 1.00 45.55 395 LEU B C 1
ATOM 1069 O O . LEU B 1 27 ? 38.205 29.160 74.616 1.00 43.73 395 LEU B O 1
ATOM 1074 N N . PRO B 1 28 ? 36.058 29.038 75.370 1.00 47.11 396 PRO B N 1
ATOM 1075 C CA . PRO B 1 28 ? 35.549 28.771 74.031 1.00 49.40 396 PRO B CA 1
ATOM 1076 C C . PRO B 1 28 ? 35.952 29.847 73.013 1.00 53.72 396 PRO B C 1
ATOM 1077 O O . PRO B 1 28 ? 36.232 29.525 71.855 1.00 52.31 396 PRO B O 1
ATOM 1089 N N . LEU B 1 30 ? 38.679 31.790 73.214 1.00 47.66 398 LEU B N 1
ATOM 1090 C CA . LEU B 1 30 ? 40.119 31.715 72.989 1.00 44.02 398 LEU B CA 1
ATOM 1091 C C . LEU B 1 30 ? 40.428 30.543 72.069 1.00 44.01 398 LEU B C 1
ATOM 1092 O O . LEU B 1 30 ? 41.268 30.644 71.155 1.00 41.88 398 LEU B O 1
ATOM 1097 N N . GLU B 1 31 ? 39.698 29.457 72.282 1.00 43.72 399 GLU B N 1
ATOM 1098 C CA . GLU B 1 31 ? 39.813 28.273 71.438 1.00 43.75 399 GLU B CA 1
ATOM 1099 C C . GLU B 1 31 ? 39.498 28.579 69.985 1.00 43.95 399 GLU B C 1
ATOM 1100 O O . GLU B 1 31 ? 40.276 28.205 69.098 1.00 40.69 399 GLU B O 1
ATOM 1106 N N . GLU B 1 32 ? 38.396 29.297 69.764 1.00 43.85 400 GLU B N 1
ATOM 1107 C CA . GLU B 1 32 ? 37.962 29.677 68.415 1.00 48.47 400 GLU B CA 1
ATOM 1108 C C . GLU B 1 32 ? 38.958 30.626 67.742 1.00 47.38 400 GLU B C 1
ATOM 1109 O O . GLU B 1 32 ? 39.224 30.496 66.543 1.00 44.44 400 GLU B O 1
ATOM 1115 N N . ARG B 1 33 ? 39.523 31.564 68.514 1.00 44.80 401 ARG B N 1
ATOM 1116 C CA . ARG B 1 33 ? 40.508 32.492 67.980 1.00 44.58 401 ARG B CA 1
ATOM 1117 C C . ARG B 1 33 ? 41.768 31.748 67.529 1.00 41.93 401 ARG B C 1
ATOM 1118 O O . ARG B 1 33 ? 42.367 32.086 66.514 1.00 40.42 401 ARG B O 1
ATOM 1126 N N . VAL B 1 34 ? 42.179 30.748 68.302 1.00 40.77 402 VAL B N 1
ATOM 1127 C CA . VAL B 1 34 ? 43.388 30.005 68.000 1.00 37.58 402 VAL B CA 1
ATOM 1128 C C . VAL B 1 34 ? 43.121 29.127 66.771 1.00 40.85 402 VAL B C 1
ATOM 1129 O O . VAL B 1 34 ? 43.972 29.017 65.894 1.00 42.64 402 VAL B O 1
ATOM 1133 N N . LEU B 1 35 ? 41.929 28.549 66.694 1.00 42.98 403 LEU B N 1
ATOM 1134 C CA . LEU B 1 35 ? 41.583 27.653 65.586 1.00 43.83 403 LEU B CA 1
ATOM 1135 C C . LEU B 1 35 ? 41.619 28.421 64.272 1.00 44.84 403 LEU B C 1
ATOM 1136 O O . LEU B 1 35 ? 42.163 27.935 63.261 1.00 42.10 403 LEU B O 1
ATOM 1141 N N . ASP B 1 36 ? 41.035 29.618 64.295 1.00 46.77 404 ASP B N 1
ATOM 1142 C CA . ASP B 1 36 ? 41.029 30.492 63.128 1.00 50.76 404 ASP B CA 1
ATOM 1143 C C . ASP B 1 36 ? 42.463 30.870 62.809 1.00 45.01 404 ASP B C 1
ATOM 1144 O O . ASP B 1 36 ? 42.883 30.799 61.659 1.00 42.31 404 ASP B O 1
ATOM 1149 N N . TRP B 1 37 ? 43.230 31.200 63.842 1.00 43.65 405 TRP B N 1
ATOM 1150 C CA . TRP B 1 37 ? 44.641 31.585 63.663 1.00 40.82 405 TRP B CA 1
ATOM 1151 C C . TRP B 1 37 ? 45.468 30.459 63.030 1.00 41.48 405 TRP B C 1
ATOM 1152 O O . TRP B 1 37 ? 46.238 30.699 62.088 1.00 40.56 405 TRP B O 1
ATOM 1163 N N . GLN B 1 38 ? 45.297 29.230 63.502 1.00 41.95 406 GLN B N 1
ATOM 1164 C CA . GLN B 1 38 ? 46.141 28.135 63.000 1.00 44.24 406 GLN B CA 1
ATOM 1165 C C . GLN B 1 38 ? 45.770 27.705 61.584 1.00 43.22 406 GLN B C 1
ATOM 1166 O O . GLN B 1 38 ? 46.559 27.046 60.938 1.00 43.14 406 GLN B O 1
ATOM 1172 N N . SER B 1 39 ? 44.566 28.043 61.126 1.00 44.13 407 SER B N 1
ATOM 1173 C CA . SER B 1 39 ? 44.155 27.767 59.750 1.00 49.98 407 SER B CA 1
ATOM 1174 C C . SER B 1 39 ? 44.817 28.717 58.730 1.00 48.70 407 SER B C 1
ATOM 1175 O O . SER B 1 39 ? 44.819 28.442 57.538 1.00 49.55 407 SER B O 1
ATOM 1178 N N . SER B 1 40 ? 45.383 29.829 59.184 1.00 48.59 408 SER B N 1
ATOM 1179 C CA . SER B 1 40 ? 45.966 30.802 58.253 1.00 52.97 408 SER B CA 1
ATOM 1180 C C . SER B 1 40 ? 47.349 30.384 57.776 1.00 47.67 408 SER B C 1
ATOM 1181 O O . SER B 1 40 ? 48.244 30.205 58.593 1.00 47.38 408 SER B O 1
ATOM 1184 N N . PRO B 1 41 ? 47.537 30.271 56.456 1.00 51.38 409 PRO B N 1
ATOM 1185 C CA . PRO B 1 41 ? 48.837 29.859 55.891 1.00 54.24 409 PRO B CA 1
ATOM 1186 C C . PRO B 1 41 ? 50.062 30.508 56.542 1.00 48.96 409 PRO B C 1
ATOM 1187 O O . PRO B 1 41 ? 51.069 29.826 56.764 1.00 47.67 409 PRO B O 1
ATOM 1191 N N . ALA B 1 42 ? 49.967 31.800 56.862 1.00 46.48 410 ALA B N 1
ATOM 1192 C CA . ALA B 1 42 ? 51.111 32.563 57.368 1.00 41.93 410 ALA B CA 1
ATOM 1193 C C . ALA B 1 42 ? 51.528 32.141 58.795 1.00 39.27 410 ALA B C 1
ATOM 1194 O O . ALA B 1 42 ? 52.685 32.350 59.190 1.00 35.81 410 ALA B O 1
ATOM 1196 N N . SER B 1 43 ? 50.619 31.504 59.537 1.00 36.25 411 SER B N 1
ATOM 1197 C CA . SER B 1 43 ? 50.893 31.133 60.941 1.00 34.95 411 SER B CA 1
ATOM 1198 C C . SER B 1 43 ? 51.954 30.040 61.089 1.00 31.89 411 SER B C 1
ATOM 1199 O O . SER B 1 43 ? 52.619 29.948 62.112 1.00 31.63 411 SER B O 1
ATOM 1202 N N . SER B 1 44 ? 52.109 29.225 60.060 1.00 32.78 412 SER B N 1
ATOM 1203 C CA . SER B 1 44 ? 53.120 28.182 60.037 1.00 34.11 412 SER B CA 1
ATOM 1204 C C . SER B 1 44 ? 54.490 28.781 59.882 1.00 34.22 412 SER B C 1
ATOM 1205 O O . SER B 1 44 ? 55.486 28.078 59.986 1.00 36.53 412 SER B O 1
ATOM 1208 N N . LEU B 1 45 ? 54.550 30.083 59.606 1.00 35.83 413 LEU B N 1
ATOM 1209 C CA . LEU B 1 45 ? 55.815 30.783 59.536 1.00 34.71 413 LEU B CA 1
ATOM 1210 C C .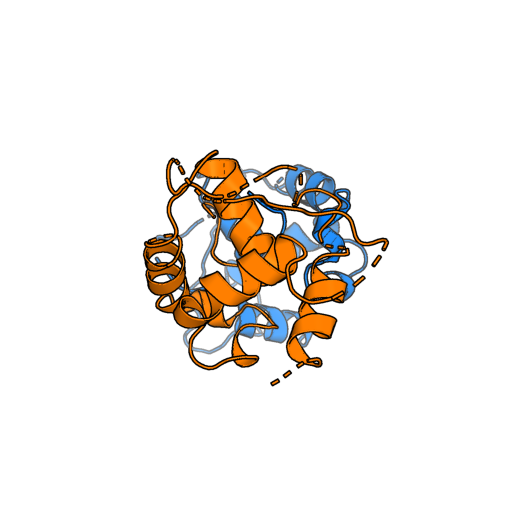 LEU B 1 45 ? 56.349 31.034 60.936 1.00 33.46 413 LEU B C 1
ATOM 1211 O O . LEU B 1 45 ? 57.518 31.401 61.086 1.00 29.47 413 LEU B O 1
ATOM 1216 N N . ASN B 1 46 ? 55.506 30.858 61.961 1.00 34.14 414 ASN B N 1
ATOM 1217 C CA . ASN B 1 46 ? 55.990 30.929 63.338 1.00 33.74 414 ASN B CA 1
ATOM 1218 C C . ASN B 1 46 ? 56.981 29.824 63.548 1.00 36.05 414 ASN B C 1
ATOM 1219 O O . ASN B 1 46 ? 56.702 28.708 63.175 1.00 36.63 414 ASN B O 1
ATOM 1224 N N . SER B 1 47 ? 58.131 30.113 64.150 1.00 39.19 415 SER B N 1
ATOM 1225 C CA . SER B 1 47 ? 59.182 29.090 64.240 1.00 41.92 415 SER B CA 1
ATOM 1226 C C . SER B 1 47 ? 58.803 27.889 65.107 1.00 37.43 415 SER B C 1
ATOM 1227 O O . SER B 1 47 ? 59.352 26.813 64.943 1.00 41.09 415 SER B O 1
ATOM 1230 N N . TRP B 1 48 ? 57.872 28.101 66.025 1.00 34.89 416 TRP B N 1
ATOM 1231 C CA . TRP B 1 48 ? 57.395 27.091 66.975 1.00 31.76 416 TRP B CA 1
ATOM 1232 C C . TRP B 1 48 ? 56.087 26.426 66.523 1.00 33.35 416 TRP B C 1
ATOM 1233 O O . TRP B 1 48 ? 55.571 25.571 67.232 1.00 31.52 416 TRP B O 1
ATOM 1244 N N . PHE B 1 49 ? 55.539 26.824 65.365 1.00 31.59 417 PHE B N 1
ATOM 1245 C CA . PHE B 1 49 ? 54.205 26.318 64.912 1.00 33.72 417 PHE B CA 1
ATOM 1246 C C . PHE B 1 49 ? 54.183 24.779 64.770 1.00 35.93 417 PHE B C 1
ATOM 1247 O O . PHE B 1 49 ? 53.161 24.160 65.068 1.00 32.49 417 PHE B O 1
ATOM 1255 N N . SER B 1 50 ? 55.313 24.185 64.353 1.00 36.30 418 SER B N 1
ATOM 1256 C CA . SER B 1 50 ? 55.444 22.722 64.187 1.00 38.96 418 SER B CA 1
ATOM 1257 C C . SER B 1 50 ? 55.602 21.913 65.513 1.00 39.93 418 SER B C 1
ATOM 1258 O O . SER B 1 50 ? 55.644 20.678 65.487 1.00 37.71 418 SER B O 1
ATOM 1261 N N . ALA B 1 51 ? 55.672 22.599 66.660 1.00 41.65 419 ALA B N 1
ATOM 1262 C CA . ALA B 1 51 ? 55.824 21.927 67.977 1.00 40.31 419 ALA B CA 1
ATOM 1263 C C . ALA B 1 51 ? 54.583 21.179 68.446 1.00 41.12 419 ALA B C 1
ATOM 1264 O O . ALA B 1 51 ? 54.623 20.482 69.467 1.00 45.10 419 ALA B O 1
ATOM 1266 N N . ALA B 1 52 ? 53.464 21.372 67.763 1.00 38.32 420 ALA B N 1
ATOM 1267 C CA . ALA B 1 52 ? 52.298 20.579 68.068 1.00 39.49 420 ALA B CA 1
ATOM 1268 C C . ALA B 1 52 ? 51.407 20.557 66.843 1.00 43.33 420 ALA B C 1
ATOM 1269 O O . ALA B 1 52 ? 51.450 21.486 66.027 1.00 42.84 420 ALA B O 1
ATOM 1271 N N . PRO B 1 53 ? 50.628 19.478 66.684 1.00 46.06 421 PRO B N 1
ATOM 1272 C CA . PRO B 1 53 ? 49.787 19.353 65.515 1.00 48.04 421 PRO B CA 1
ATOM 1273 C C . PRO B 1 53 ? 48.513 20.198 65.576 1.00 45.03 421 PRO B C 1
ATOM 1274 O O . PRO B 1 53 ? 47.957 20.520 64.536 1.00 41.67 421 PRO B O 1
ATOM 1278 N N . ASN B 1 54 ? 48.031 20.523 66.771 1.00 44.17 422 ASN B N 1
ATOM 1279 C CA . ASN B 1 54 ? 46.734 21.198 66.892 1.00 44.86 422 ASN B CA 1
ATOM 1280 C C . ASN B 1 54 ? 46.723 22.140 68.081 1.00 40.79 422 ASN B C 1
ATOM 1281 O O . ASN B 1 54 ? 46.445 21.736 69.207 1.00 43.85 422 ASN B O 1
ATOM 1286 N N . TRP B 1 55 ? 47.034 23.405 67.811 1.00 36.80 423 TRP B N 1
ATOM 1287 C CA . TRP B 1 55 ? 47.235 24.402 68.865 1.00 35.73 423 TRP B CA 1
ATOM 1288 C C . TRP B 1 55 ? 45.946 24.781 69.632 1.00 36.07 423 TRP B C 1
ATOM 1289 O O . TRP B 1 55 ? 46.003 25.064 70.823 1.00 33.54 423 TRP B O 1
ATOM 1300 N N . ALA B 1 56 ? 44.798 24.759 68.963 1.00 34.98 424 ALA B N 1
ATOM 1301 C CA . ALA B 1 56 ? 43.505 25.047 69.625 1.00 37.58 424 ALA B CA 1
ATOM 1302 C C . ALA B 1 56 ? 43.242 24.139 70.822 1.00 38.66 424 ALA B C 1
ATOM 1303 O O . ALA B 1 56 ? 42.684 24.546 71.840 1.00 40.90 424 ALA B O 1
ATOM 1305 N N . GLU B 1 57 ? 43.663 22.898 70.707 1.00 39.64 425 GLU B N 1
ATOM 1306 C CA . GLU B 1 57 ? 43.411 21.936 71.754 1.00 42.07 425 GLU B CA 1
ATOM 1307 C C . GLU B 1 57 ? 44.352 22.102 72.922 1.00 39.82 425 GLU B C 1
ATOM 1308 O O . GLU B 1 57 ? 44.154 21.501 73.959 1.00 39.38 425 GLU B O 1
ATOM 1314 N N . LEU B 1 58 ? 45.389 22.909 72.741 1.00 39.08 426 LEU B N 1
ATOM 1315 C CA . LEU B 1 58 ? 46.362 23.135 73.773 1.00 37.64 426 LEU B CA 1
ATOM 1316 C C . LEU B 1 58 ? 46.124 24.463 74.490 1.00 38.77 426 LEU B C 1
ATOM 1317 O O . LEU B 1 58 ? 46.934 24.849 75.332 1.00 37.90 426 LEU B O 1
ATOM 1322 N N . VAL B 1 59 ? 45.052 25.176 74.136 1.00 38.04 427 VAL B N 1
ATOM 1323 C CA . VAL B 1 59 ? 44.752 26.447 74.772 1.00 35.83 427 VAL B CA 1
ATOM 1324 C C . VAL B 1 59 ? 44.511 26.313 76.271 1.00 36.52 427 VAL B C 1
ATOM 1325 O O . VAL B 1 59 ? 45.073 27.095 77.063 1.00 36.25 427 VAL B O 1
ATOM 1329 N N . LEU B 1 60 ? 43.689 25.355 76.672 1.00 34.96 428 LEU B N 1
ATOM 1330 C CA . LEU B 1 60 ? 43.417 25.184 78.091 1.00 36.94 428 LEU B CA 1
ATOM 1331 C C . LEU B 1 60 ? 44.683 24.823 78.852 1.00 37.88 428 LEU B C 1
ATOM 1332 O O . LEU B 1 60 ? 44.995 25.466 79.851 1.00 40.02 428 LEU B O 1
ATOM 1337 N N . PRO B 1 61 ? 45.413 23.792 78.397 1.00 37.57 429 PRO B N 1
ATOM 1338 C CA . PRO B 1 61 ? 46.599 23.425 79.196 1.00 40.17 429 PRO B CA 1
ATOM 1339 C C . PRO B 1 61 ? 47.686 24.500 79.219 1.00 37.37 429 PRO B C 1
ATOM 1340 O O . PRO B 1 61 ? 48.399 24.595 80.174 1.00 35.49 429 PRO B O 1
ATOM 1344 N N . ALA B 1 62 ? 47.798 25.303 78.168 1.00 36.09 430 ALA B N 1
ATOM 1345 C CA . ALA B 1 62 ? 48.679 26.462 78.183 1.00 32.98 430 ALA B CA 1
ATOM 1346 C C . ALA B 1 62 ? 48.250 27.499 79.218 1.00 32.54 430 ALA B C 1
ATOM 1347 O O . ALA B 1 62 ? 49.075 28.042 79.957 1.00 32.67 430 ALA B O 1
ATOM 1349 N N . LEU B 1 63 ? 46.956 27.806 79.246 1.00 36.01 431 LEU B N 1
ATOM 1350 C CA . LEU B 1 63 ? 46.426 28.782 80.194 1.00 37.06 431 LEU B CA 1
ATOM 1351 C C . LEU B 1 63 ? 46.651 28.338 81.639 1.00 37.29 431 LEU B C 1
ATOM 1352 O O . LEU B 1 63 ? 47.102 29.124 82.463 1.00 38.67 431 LEU B O 1
ATOM 1357 N N . GLN B 1 64 ? 46.365 27.072 81.929 1.00 37.39 432 GLN B N 1
ATOM 1358 C CA . GLN B 1 64 ? 46.557 26.529 83.276 1.00 38.59 432 GLN B CA 1
ATOM 1359 C C . GLN B 1 64 ? 48.020 26.576 83.734 1.00 39.04 432 GLN B C 1
ATOM 1360 O O . GLN B 1 64 ? 48.309 26.895 84.892 1.00 37.36 432 GLN B O 1
ATOM 1366 N N . TYR B 1 65 ? 48.934 26.269 82.818 1.00 38.26 433 TYR B N 1
ATOM 1367 C CA . TYR B 1 65 ? 50.372 26.427 83.083 1.00 39.30 433 TYR B CA 1
ATOM 1368 C C . TYR B 1 65 ? 50.681 27.897 83.332 1.00 38.29 433 TYR B C 1
ATOM 1369 O O . TYR B 1 65 ? 51.334 28.237 84.300 1.00 36.43 433 TYR B O 1
ATOM 1378 N N . LEU B 1 66 ? 50.193 28.779 82.449 1.00 39.14 434 LEU B N 1
ATOM 1379 C CA . LEU B 1 66 ? 50.378 30.227 82.654 1.00 36.11 434 LEU B CA 1
ATOM 1380 C C . LEU B 1 66 ? 49.714 30.743 83.936 1.00 37.70 434 LEU B C 1
ATOM 1381 O O . LEU B 1 66 ? 50.148 31.780 84.471 1.00 35.12 434 LEU B O 1
ATOM 1386 N N . ALA B 1 67 ? 48.692 30.029 84.415 1.00 35.21 435 ALA B N 1
ATOM 1387 C CA . ALA B 1 67 ? 48.043 30.348 85.702 1.00 39.82 435 ALA B CA 1
ATOM 1388 C C . ALA B 1 67 ? 48.769 29.770 86.921 1.00 46.89 435 ALA B C 1
ATOM 1389 O O . ALA B 1 67 ? 48.394 30.063 88.054 1.00 47.95 435 ALA B O 1
ATOM 1391 N N . GLY B 1 68 ? 49.784 28.938 86.705 1.00 50.24 436 GLY B N 1
ATOM 1392 C CA . GLY B 1 68 ? 50.457 28.257 87.818 1.00 55.12 436 GLY B CA 1
ATOM 1393 C C . GLY B 1 68 ? 49.742 27.040 88.401 1.00 57.43 436 GLY B C 1
ATOM 1394 O O . GLY B 1 68 ? 49.894 26.759 89.589 1.00 58.56 436 GLY B O 1
ATOM 1395 N N . GLU B 1 69 ? 49.003 26.289 87.578 1.00 61.24 437 GLU B N 1
ATOM 1396 C CA . GLU B 1 69 ? 48.334 25.055 88.050 1.00 67.09 437 GLU B CA 1
ATOM 1397 C C . GLU B 1 69 ? 49.088 23.765 87.676 1.00 73.97 437 GLU B C 1
ATOM 1398 O O . GLU B 1 69 ? 48.479 22.697 87.598 1.00 79.53 437 GLU B O 1
ATOM 1404 N N . SER B 1 70 ? 50.401 23.852 87.466 1.00 73.42 438 SER B N 1
ATOM 1405 C CA . SER B 1 70 ? 51.197 22.703 87.017 1.00 76.44 438 SER B CA 1
ATOM 1406 C C . SER B 1 70 ? 52.126 22.156 88.113 1.00 88.25 438 SER B C 1
ATOM 1407 O O . SER B 1 70 ? 52.086 20.961 88.428 1.00 88.64 438 SER B O 1
ATOM 1410 N N . ARG B 1 71 ? 52.959 23.032 88.675 1.00 87.64 439 ARG B N 1
ATOM 1411 C CA . ARG B 1 71 ? 53.877 22.682 89.767 1.00 82.92 439 ARG B CA 1
ATOM 1412 C C . ARG B 1 71 ? 55.134 21.999 89.237 1.00 79.86 439 ARG B C 1
ATOM 1413 O O . ARG B 1 71 ? 56.197 22.615 89.153 1.00 71.04 439 ARG B O 1
ATOM 1415 N N . SER B 1 76 ? 60.045 30.821 92.657 1.00 66.95 444 SER B N 1
ATOM 1416 C CA . SER B 1 76 ? 58.601 30.792 92.711 1.00 63.36 444 SER B CA 1
ATOM 1417 C C . SER B 1 76 ? 58.031 31.565 91.514 1.00 63.71 444 SER B C 1
ATOM 1418 O O . SER B 1 76 ? 58.175 32.786 91.385 1.00 59.21 444 SER B O 1
ATOM 1421 N N . PHE B 1 77 ? 57.427 30.805 90.615 1.00 62.66 445 PHE B N 1
ATOM 1422 C CA . PHE B 1 77 ? 56.767 31.325 89.442 1.00 53.83 445 PHE B CA 1
ATOM 1423 C C . PHE B 1 77 ? 55.772 32.451 89.773 1.00 58.15 445 PHE B C 1
ATOM 1424 O O . PHE B 1 77 ? 55.188 32.480 90.866 1.00 61.69 445 PHE B O 1
ATOM 1432 N N . SER B 1 78 ? 55.592 33.390 88.846 1.00 50.75 446 SER B N 1
ATOM 1433 C CA . SER B 1 78 ? 54.568 34.427 89.007 1.00 52.40 446 SER B CA 1
ATOM 1434 C C . SER B 1 78 ? 53.500 34.331 87.901 1.00 44.41 446 SER B C 1
ATOM 1435 O O . SER B 1 78 ? 53.851 34.423 86.725 1.00 42.05 446 SER B O 1
ATOM 1438 N N . PRO B 1 79 ? 52.200 34.147 88.271 1.00 46.27 447 PRO B N 1
ATOM 1439 C CA . PRO B 1 79 ? 51.143 33.880 87.280 1.00 44.29 447 PRO B CA 1
ATOM 1440 C C . PRO B 1 79 ? 50.895 35.010 86.289 1.00 42.27 447 PRO B C 1
ATOM 1441 O O . PRO B 1 79 ? 50.831 36.173 86.671 1.00 42.62 447 PRO B O 1
ATOM 1445 N N . PHE B 1 80 ? 50.770 34.655 85.017 1.00 39.65 448 PHE B N 1
ATOM 1446 C CA . PHE B 1 80 ? 50.450 35.626 83.975 1.00 38.43 448 PHE B CA 1
ATOM 1447 C C . PHE B 1 80 ? 48.944 35.778 83.751 1.00 37.42 448 PHE B C 1
ATOM 1448 O O . PHE B 1 80 ? 48.502 36.784 83.223 1.00 37.73 448 PHE B O 1
ATOM 1456 N N . VAL B 1 81 ? 48.162 34.784 84.145 1.00 38.36 449 VAL B N 1
ATOM 1457 C CA . VAL B 1 81 ? 46.711 34.829 83.943 1.00 40.59 449 VAL B CA 1
ATOM 1458 C C . VAL B 1 81 ? 46.006 34.295 85.175 1.00 43.76 449 VAL B C 1
ATOM 1459 O O . VAL B 1 81 ? 46.616 33.581 85.964 1.00 44.30 449 VAL B O 1
ATOM 1463 N N . GLU B 1 82 ? 44.717 34.609 85.316 1.00 45.30 450 GLU B N 1
ATOM 1464 C CA . GLU B 1 82 ? 43.860 33.893 86.256 1.00 47.95 450 GLU B CA 1
ATOM 1465 C C . GLU B 1 82 ? 42.501 33.614 85.622 1.00 47.91 450 GLU B C 1
ATOM 1466 O O . GLU B 1 82 ? 42.047 34.339 84.745 1.00 44.61 450 GLU B O 1
ATOM 1472 N N . PHE B 1 83 ? 41.855 32.560 86.098 1.00 49.48 451 PHE B N 1
ATOM 1473 C CA . PHE B 1 83 ? 40.520 32.209 85.668 1.00 51.66 451 PHE B CA 1
ATOM 1474 C C . PHE B 1 83 ? 39.614 32.438 86.870 1.00 52.39 451 PHE B C 1
ATOM 1475 O O . PHE B 1 83 ? 39.955 32.048 87.982 1.00 51.75 451 PHE B O 1
ATOM 1494 N N . GLU B 1 85 ? 36.092 31.549 88.362 1.00 56.91 453 GLU B N 1
ATOM 1495 C CA . GLU B 1 85 ? 35.004 30.593 88.188 1.00 61.42 453 GLU B CA 1
ATOM 1496 C C . GLU B 1 85 ? 33.622 31.278 88.130 1.00 62.56 453 GLU B C 1
ATOM 1497 O O . GLU B 1 85 ? 32.775 30.879 87.334 1.00 62.50 453 GLU B O 1
ATOM 1508 N N . THR B 1 87 ? 32.801 34.080 86.806 1.00 58.92 455 THR B N 1
ATOM 1509 C CA . THR B 1 87 ? 32.545 34.744 85.517 1.00 59.96 455 THR B CA 1
ATOM 1510 C C . THR B 1 87 ? 32.886 33.872 84.287 1.00 55.48 455 THR B C 1
ATOM 1511 O O . THR B 1 87 ? 32.582 34.229 83.155 1.00 54.05 455 THR B O 1
ATOM 1515 N N . GLN B 1 88 ? 33.508 32.725 84.520 1.00 53.72 456 GLN B N 1
ATOM 1516 C CA . GLN B 1 88 ? 33.995 31.872 83.441 1.00 53.16 456 GLN B CA 1
ATOM 1517 C C . GLN B 1 88 ? 34.932 32.607 82.453 1.00 51.01 456 GLN B C 1
ATOM 1518 O O . GLN B 1 88 ? 34.993 32.244 81.288 1.00 52.97 456 GLN B O 1
ATOM 1524 N N . GLN B 1 89 ? 35.668 33.612 82.944 1.00 52.13 457 GLN B N 1
ATOM 1525 C CA . GLN B 1 89 ? 36.566 34.469 82.125 1.00 50.75 457 GLN B CA 1
ATOM 1526 C C . GLN B 1 89 ? 38.021 34.283 82.501 1.00 47.78 457 GLN B C 1
ATOM 1527 O O . GLN B 1 89 ? 38.350 34.266 83.676 1.00 46.48 457 GLN B O 1
ATOM 1533 N N . TRP B 1 90 ? 38.895 34.179 81.506 1.00 46.92 458 TRP B N 1
ATOM 1534 C CA . TRP B 1 90 ? 40.331 34.297 81.741 1.00 46.75 458 TRP B CA 1
ATOM 1535 C C . TRP B 1 90 ? 40.740 35.768 81.684 1.00 47.92 458 TRP B C 1
ATOM 1536 O O . TRP B 1 90 ? 40.310 36.493 80.769 1.00 50.04 458 TRP B O 1
ATOM 1558 N N . LEU B 1 92 ? 44.200 38.647 82.224 1.00 43.94 460 LEU B N 1
ATOM 1559 C CA . LEU B 1 92 ? 45.599 38.937 82.488 1.00 43.75 460 LEU B CA 1
ATOM 1560 C C . LEU B 1 92 ? 45.748 39.361 83.942 1.00 43.22 460 LEU B C 1
ATOM 1561 O O . LEU B 1 92 ? 44.851 39.988 84.478 1.00 44.64 460 LEU B O 1
ATOM 1566 N N . LEU B 1 93 ? 46.875 39.028 84.564 1.00 41.34 461 LEU B N 1
ATOM 1567 C CA . LEU B 1 93 ? 47.228 39.585 85.891 1.00 48.17 461 LEU B CA 1
ATOM 1568 C C . LEU B 1 93 ? 48.217 40.743 85.757 1.00 52.90 461 LEU B C 1
ATOM 1569 O O . LEU B 1 93 ? 49.260 40.596 85.123 1.00 55.77 461 LEU B O 1
ATOM 1574 N N . SER B 1 96 ? 52.335 40.346 78.404 1.00 47.64 464 SER B N 1
ATOM 1575 C CA . SER B 1 96 ? 53.327 39.889 77.434 1.00 48.90 464 SER B CA 1
ATOM 1576 C C . SER B 1 96 ? 54.489 40.860 77.158 1.00 52.33 464 SER B C 1
ATOM 1577 O O . SER B 1 96 ? 55.639 40.416 77.089 1.00 55.49 464 SER B O 1
ATOM 1580 N N . G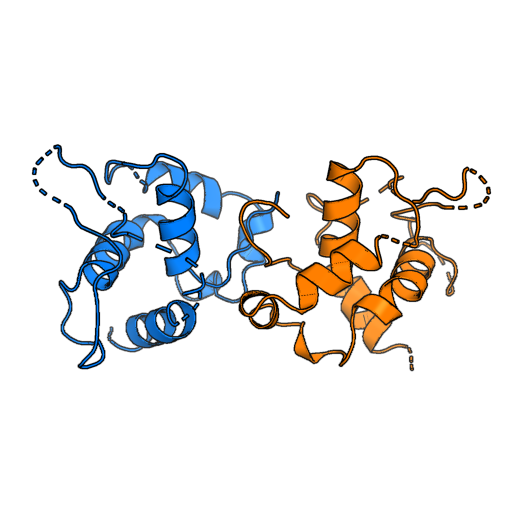LN B 1 97 ? 54.201 42.157 76.994 1.00 49.96 465 GLN B N 1
ATOM 1581 C CA . GLN B 1 97 ? 55.234 43.157 76.627 1.00 49.18 465 GLN B CA 1
ATOM 1582 C C . GLN B 1 97 ? 56.404 43.164 77.626 1.00 50.25 465 GLN B C 1
ATOM 1583 O O . GLN B 1 97 ? 56.203 43.200 78.830 1.00 49.41 465 GLN B O 1
ATOM 1585 N N . ASP B 1 98 ? 57.622 43.101 77.101 1.00 51.25 466 ASP B N 1
ATOM 1586 C CA . ASP B 1 98 ? 58.842 42.926 77.900 1.00 51.31 466 ASP B CA 1
ATOM 1587 C C . ASP B 1 98 ? 58.969 41.590 78.656 1.00 48.93 466 ASP B C 1
ATOM 1588 O O . ASP B 1 98 ? 59.980 41.389 79.308 1.00 56.99 466 ASP B O 1
ATOM 1593 N N . ASN B 1 99 ? 57.986 40.690 78.594 1.00 42.80 467 ASN B N 1
ATOM 1594 C CA . ASN B 1 99 ? 58.119 39.372 79.245 1.00 36.97 467 ASN B CA 1
ATOM 1595 C C . ASN B 1 99 ? 58.292 38.243 78.233 1.00 35.00 467 ASN B C 1
ATOM 1596 O O . ASN B 1 99 ? 58.358 37.049 78.582 1.00 33.94 467 ASN B O 1
ATOM 1601 N N . GLU B 1 100 ? 58.366 38.620 76.965 1.00 32.76 468 GLU B N 1
ATOM 1602 C CA . GLU B 1 100 ? 58.367 37.638 75.872 1.00 35.12 468 GLU B CA 1
ATOM 1603 C C . GLU B 1 100 ? 59.526 36.651 75.978 1.00 33.47 468 GLU B C 1
ATOM 1604 O O . GLU B 1 100 ? 59.371 35.464 75.690 1.00 35.52 468 GLU B O 1
ATOM 1621 N N . GLU B 1 102 ? 60.956 35.617 78.689 1.00 33.61 470 GLU B N 1
ATOM 1622 C CA . GLU B 1 102 ? 60.629 34.712 79.772 1.00 32.74 470 GLU B CA 1
ATOM 1623 C C . GLU B 1 102 ? 59.562 33.737 79.304 1.00 29.78 470 GLU B C 1
ATOM 1624 O O . GLU B 1 102 ? 59.694 32.520 79.445 1.00 30.97 470 GLU B O 1
ATOM 1630 N N . LEU B 1 103 ? 58.489 34.277 78.762 1.00 30.10 471 LEU B N 1
ATOM 1631 C CA . LEU B 1 103 ? 57.467 33.444 78.145 1.00 29.26 471 LEU B CA 1
ATOM 1632 C C . LEU B 1 103 ? 57.994 32.416 77.114 1.00 28.94 471 LEU B C 1
ATOM 1633 O O . LEU B 1 103 ? 57.564 31.274 77.119 1.00 30.59 471 LEU B O 1
ATOM 1638 N N . ALA B 1 104 ? 58.912 32.823 76.230 1.00 27.91 472 ALA B N 1
ATOM 1639 C CA . ALA B 1 104 ? 59.561 31.896 75.283 1.00 28.46 472 ALA B CA 1
ATOM 1640 C C . ALA B 1 104 ? 60.302 30.758 75.982 1.00 28.50 472 ALA B C 1
ATOM 1641 O O . ALA B 1 104 ? 60.232 29.608 75.559 1.00 29.30 472 ALA B O 1
ATOM 1643 N N . ALA B 1 105 ? 61.024 31.089 77.032 1.00 29.06 473 ALA B N 1
ATOM 1644 C CA . ALA B 1 105 ? 61.713 30.084 77.832 1.00 31.37 473 ALA B CA 1
ATOM 1645 C C . ALA B 1 105 ? 60.723 29.145 78.540 1.00 31.41 473 ALA B C 1
ATOM 1646 O O . ALA B 1 105 ? 60.965 27.925 78.645 1.00 30.56 473 ALA B O 1
ATOM 1648 N N . LEU B 1 106 ? 59.661 29.730 79.088 1.00 30.13 474 LEU B N 1
ATOM 1649 C CA . LEU B 1 106 ? 58.628 28.974 79.801 1.00 31.03 474 LEU B CA 1
ATOM 1650 C C . LEU B 1 106 ? 57.845 28.071 78.840 1.00 31.90 474 LEU B C 1
ATOM 1651 O O . LEU B 1 106 ? 57.485 26.953 79.179 1.00 34.08 474 LEU B O 1
ATOM 1656 N N . PHE B 1 107 ? 57.576 28.581 77.649 1.00 29.90 475 PHE B N 1
ATOM 1657 C CA . PHE B 1 107 ? 56.979 27.793 76.578 1.00 33.16 475 PHE B CA 1
ATOM 1658 C C . PHE B 1 107 ? 57.818 26.533 76.274 1.00 34.34 475 PHE B C 1
ATOM 1659 O O . PHE B 1 107 ? 57.299 25.427 76.193 1.00 35.98 475 PHE B O 1
ATOM 1667 N N . GLN B 1 108 ? 59.120 26.696 76.123 1.00 35.19 476 GLN B N 1
ATOM 1668 C CA . GLN B 1 108 ? 59.957 25.557 75.767 1.00 39.64 476 GLN B CA 1
ATOM 1669 C C . GLN B 1 108 ? 59.976 24.554 76.891 1.00 38.88 476 GLN B C 1
ATOM 1670 O O . GLN B 1 108 ? 59.993 23.353 76.626 1.00 36.45 476 GLN B O 1
ATOM 1676 N N . LEU B 1 109 ? 59.956 25.060 78.132 1.00 36.08 477 LEU B N 1
ATOM 1677 C CA . LEU B 1 109 ? 59.956 24.230 79.330 1.00 36.15 477 LEU B CA 1
ATOM 1678 C C . LEU B 1 109 ? 58.684 23.407 79.411 1.00 37.46 477 LEU B C 1
ATOM 1679 O O . LEU B 1 109 ? 58.712 22.209 79.732 1.00 41.71 477 LEU B O 1
ATOM 1684 N N . TRP B 1 110 ? 57.570 24.066 79.148 1.00 37.39 478 TRP B N 1
ATOM 1685 C CA . TRP B 1 110 ? 56.259 23.409 79.106 1.00 36.29 478 TRP B CA 1
ATOM 1686 C C . TRP B 1 110 ? 56.233 22.335 78.022 1.00 38.74 478 TRP B C 1
ATOM 1687 O O . TRP B 1 110 ? 55.793 21.221 78.278 1.00 42.57 478 TRP B O 1
ATOM 1698 N N . LEU B 1 111 ? 56.742 22.645 76.831 1.00 39.42 479 LEU B N 1
ATOM 1699 C CA . LEU B 1 111 ? 56.801 21.639 75.755 1.00 42.77 479 LEU B CA 1
ATOM 1700 C C . LEU B 1 111 ? 57.631 20.421 76.149 1.00 45.44 479 LEU B C 1
ATOM 1701 O O . LEU B 1 111 ? 57.266 19.307 75.807 1.00 48.23 479 LEU B O 1
ATOM 1706 N N . GLU B 1 112 ? 58.747 20.637 76.851 1.00 47.34 480 GLU B N 1
ATOM 1707 C CA . GLU B 1 112 ? 59.617 19.539 77.281 1.00 50.61 480 GLU B CA 1
ATOM 1708 C C . GLU B 1 112 ? 58.977 18.716 78.382 1.00 52.48 480 GLU B C 1
ATOM 1709 O O . GLU B 1 112 ? 59.282 17.558 78.516 1.00 52.47 480 GLU B O 1
ATOM 1715 N N . THR B 1 113 ? 58.077 19.317 79.153 1.00 56.88 481 THR B N 1
ATOM 1716 C CA . THR B 1 113 ? 57.585 18.706 80.387 1.00 61.81 481 THR B CA 1
ATOM 1717 C C . THR B 1 113 ? 56.143 18.206 80.351 1.00 60.29 481 THR B C 1
ATOM 1718 O O . THR B 1 113 ? 55.742 17.431 81.224 1.00 55.51 481 THR B O 1
ATOM 1733 N N . ASP B 1 115 ? 54.177 16.327 78.071 1.00 68.73 483 ASP B N 1
ATOM 1734 C CA . ASP B 1 115 ? 53.786 14.995 77.598 1.00 70.17 483 ASP B CA 1
ATOM 1735 C C . ASP B 1 115 ? 54.995 14.079 77.474 1.00 71.68 483 ASP B C 1
ATOM 1736 O O . ASP B 1 115 ? 55.333 13.363 78.415 1.00 76.17 483 ASP B O 1
#

Organism: Homo sapiens (NCBI:txid9606)

Foldseek 3Di:
DALEDLALLRSLVVVCVVVVKAALVSLVVVVVSLPDPRNVVHPCNVLDDRSSVCSVVSQCVLQVVDDLDDPPRDRQKDAPVNIMGDDVPSCSSVSRVSVSVPD/DPVDLEDLALLLSLLVVCVVVVKDALVSLVVVQVSLPDPCNVVHPCNVLDDRVSVCSVVSQCVLQVVPDVDDHQKDAPVNIMGVHVVPSCVSVSRVVVSVVD